Protein AF-A0A6P6VAF9-F1 (afdb_monomer)

Foldseek 3Di:
DDPCVVVVVVCVLCVVQDDPPDDPVCVVVSVVVSVVVVVLVVVVQLCCQVQDQDDQPDPFLQLVVCSQWFRPVVSVVQRVQLVVLVQKDWDWDDDDPQKTWIWIDGPVDSPPIKIWIARPVVRDIDIPVCCCVVPLHDGSRRSNVCVVVVVRHDDVSSRDPCGTSCVVVPPDPDDPPPPPPDDDDPPDPVVVVVVVVSVVVVLVVQLVPDVVSVVVSVVVVVVVVVVVVPDDDPDDDD

Mean predicted aligned error: 13.61 Å

Secondary structure (DSSP, 8-state):
---THHHHHHHHHHTTT--TT--HHHHHHHHHHHHHHHHHHHHHHHHHHHHSPPPP-S--HHHHHHHHHB-HHHHHHHHHHHHHHTTEEEEEEEEETTEEEEEEEETTEEEEEEEEEEETTTTEEEETT-HHHHHSS--HHHHHHHHHTT--S--GGGS-GGGBTHHHH-S--S-TTS--SSS-----HHHHHHHHHHHHHHHHHHHTT-HHHHHHHHHHHHHHHHHHHTSPP-----

pLDDT: mean 81.78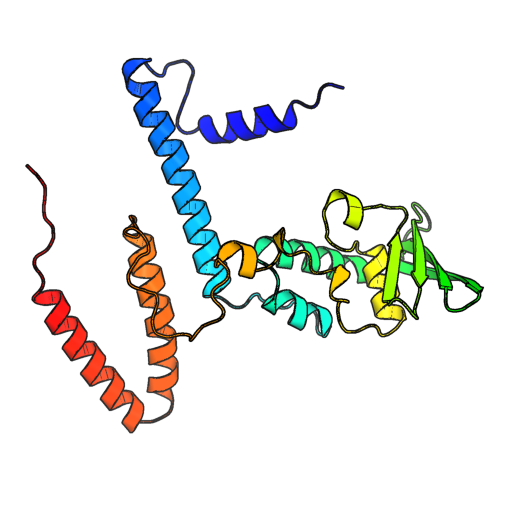, std 16.68, range [29.09, 97.62]

Structure (mmCIF, N/CA/C/O backbone):
data_AF-A0A6P6VAF9-F1
#
_entry.id   AF-A0A6P6VAF9-F1
#
loop_
_atom_site.group_PDB
_atom_site.id
_atom_site.type_symbol
_atom_site.label_atom_id
_atom_site.label_alt_id
_atom_site.label_comp_id
_atom_site.label_asym_id
_atom_site.label_entity_id
_atom_site.label_seq_id
_atom_site.pdbx_PDB_ins_code
_atom_site.Cartn_x
_atom_site.Cartn_y
_atom_site.Cartn_z
_atom_site.occupancy
_atom_site.B_iso_or_equiv
_atom_site.auth_seq_id
_atom_site.auth_comp_id
_atom_site.auth_asym_id
_atom_site.auth_atom_id
_atom_site.pdbx_PDB_model_num
ATOM 1 N N . MET A 1 1 ? 4.881 30.171 2.485 1.00 40.25 1 MET A N 1
ATOM 2 C CA . MET A 1 1 ? 5.940 29.189 2.161 1.00 40.25 1 MET A CA 1
ATOM 3 C C . MET A 1 1 ? 5.720 28.699 0.736 1.00 40.25 1 MET A C 1
ATOM 5 O O . MET A 1 1 ? 4.718 28.037 0.501 1.00 40.25 1 MET A O 1
ATOM 9 N N . SER A 1 2 ? 6.592 29.055 -0.212 1.00 45.12 2 SER A N 1
ATOM 10 C CA . SER A 1 2 ? 6.553 28.490 -1.572 1.00 45.12 2 SER A CA 1
ATOM 11 C C . SER A 1 2 ? 7.121 27.075 -1.546 1.00 45.12 2 SER A C 1
ATOM 13 O O . SER A 1 2 ? 8.261 26.871 -1.145 1.00 45.12 2 SER A O 1
ATOM 15 N N . THR A 1 3 ? 6.326 26.085 -1.941 1.00 47.44 3 THR A N 1
ATOM 16 C CA . THR A 1 3 ? 6.718 24.672 -1.931 1.00 47.44 3 THR A CA 1
ATOM 17 C C . THR A 1 3 ? 7.600 24.344 -3.146 1.00 47.44 3 THR A C 1
ATOM 19 O O . THR A 1 3 ? 7.086 24.018 -4.215 1.00 47.44 3 THR A O 1
ATOM 22 N N . THR A 1 4 ? 8.927 24.399 -2.996 1.00 57.50 4 THR A N 1
ATOM 23 C CA . THR A 1 4 ? 9.922 24.008 -4.026 1.00 57.50 4 THR A CA 1
ATOM 24 C C . THR A 1 4 ? 10.126 22.495 -4.148 1.00 57.50 4 THR A C 1
ATOM 26 O O . THR A 1 4 ? 10.853 22.034 -5.021 1.00 57.50 4 THR A O 1
ATOM 29 N N . GLN A 1 5 ? 9.433 21.684 -3.344 1.00 58.75 5 GLN A N 1
ATOM 30 C CA . GLN A 1 5 ? 9.610 20.226 -3.301 1.00 58.75 5 GLN A CA 1
ATOM 31 C C . GLN A 1 5 ? 9.491 19.547 -4.682 1.00 58.75 5 GLN A C 1
ATOM 33 O O . GLN A 1 5 ? 10.186 18.570 -4.972 1.00 58.75 5 GLN A O 1
ATOM 38 N N . ARG A 1 6 ? 8.635 20.080 -5.568 1.00 56.62 6 ARG A N 1
ATOM 39 C CA . ARG A 1 6 ? 8.493 19.583 -6.946 1.00 56.62 6 ARG A CA 1
ATOM 40 C C . ARG A 1 6 ? 9.755 19.820 -7.782 1.00 56.62 6 ARG A C 1
ATOM 42 O O . ARG A 1 6 ? 10.233 18.866 -8.401 1.00 56.62 6 ARG A O 1
ATOM 49 N N . SER A 1 7 ? 10.306 21.037 -7.770 1.00 61.72 7 SER A N 1
ATOM 50 C CA . SER A 1 7 ? 11.522 21.375 -8.522 1.00 61.72 7 SER A CA 1
ATOM 51 C C . SER A 1 7 ? 12.765 20.733 -7.911 1.00 61.72 7 SER A C 1
ATOM 53 O O . SER A 1 7 ? 13.632 20.288 -8.652 1.00 61.72 7 SER A O 1
ATOM 55 N N . GLU A 1 8 ? 12.825 20.569 -6.590 1.00 68.00 8 GLU A N 1
ATOM 56 C CA . GLU A 1 8 ? 13.912 19.856 -5.910 1.00 68.00 8 GLU A CA 1
ATOM 57 C C . GLU A 1 8 ? 13.965 18.373 -6.289 1.00 68.00 8 GLU A C 1
ATOM 59 O O . GLU A 1 8 ? 15.046 17.846 -6.556 1.00 68.00 8 GLU A O 1
ATOM 64 N N . SER A 1 9 ? 12.810 17.700 -6.374 1.00 71.81 9 SER A N 1
ATOM 65 C CA . SER A 1 9 ? 12.764 16.295 -6.802 1.00 71.81 9 SER A CA 1
ATOM 66 C C . SER A 1 9 ? 13.190 16.126 -8.263 1.00 71.81 9 SER A C 1
ATOM 68 O O . SER A 1 9 ? 13.894 15.171 -8.594 1.00 71.81 9 SER A O 1
ATOM 70 N N . MET A 1 10 ? 12.805 17.077 -9.120 1.00 73.44 10 MET A N 1
ATOM 71 C CA . MET A 1 10 ? 13.133 17.048 -10.541 1.00 73.44 10 MET A CA 1
ATOM 72 C C . MET A 1 10 ? 14.606 17.385 -10.773 1.00 73.44 10 MET A C 1
ATOM 74 O O . MET A 1 10 ? 15.295 16.663 -11.487 1.00 73.44 10 MET A O 1
ATOM 78 N N . ASN A 1 11 ? 15.131 18.396 -10.077 1.00 73.12 11 ASN A N 1
ATOM 79 C CA . ASN A 1 11 ? 16.556 18.706 -10.088 1.00 73.12 11 ASN A CA 1
ATOM 80 C C . ASN A 1 11 ? 17.379 17.529 -9.570 1.00 73.12 11 ASN A C 1
ATOM 82 O O . ASN A 1 11 ? 18.392 17.197 -10.168 1.00 73.12 11 ASN A O 1
ATOM 86 N N . LYS A 1 12 ? 16.952 16.857 -8.493 1.00 80.69 12 LYS A N 1
ATOM 87 C CA . LYS A 1 12 ? 17.653 15.665 -7.994 1.00 80.69 12 LYS A CA 1
ATOM 88 C C . LYS A 1 12 ? 17.716 14.554 -9.041 1.00 80.69 12 LYS A C 1
ATOM 90 O O . LYS A 1 12 ? 18.744 13.906 -9.150 1.00 80.69 12 LYS A O 1
ATOM 95 N N . PHE A 1 13 ? 16.639 14.341 -9.791 1.00 81.12 13 PHE A N 1
ATOM 96 C CA . PHE A 1 13 ? 16.599 13.332 -10.844 1.00 81.12 13 PHE A CA 1
ATOM 97 C C . PHE A 1 13 ? 17.566 13.646 -11.994 1.00 81.12 13 PHE A C 1
ATOM 99 O O . PHE A 1 13 ? 18.281 12.758 -12.444 1.00 81.12 13 PHE A O 1
ATOM 106 N N . PHE A 1 14 ? 17.619 14.904 -12.436 1.00 84.06 14 PHE A N 1
ATOM 107 C CA . PHE A 1 14 ? 18.485 15.296 -13.546 1.00 84.06 14 PHE A CA 1
ATOM 108 C C . PHE A 1 14 ? 19.945 15.519 -13.153 1.00 84.06 14 PHE A C 1
ATOM 110 O O . PHE A 1 14 ? 20.786 15.479 -14.036 1.00 84.06 14 PHE A O 1
ATOM 117 N N . LYS A 1 15 ? 20.278 15.707 -11.870 1.00 83.69 15 LYS A N 1
ATOM 118 C CA . LYS A 1 15 ? 21.662 15.954 -11.413 1.00 83.69 15 LYS A CA 1
ATOM 119 C C . LYS A 1 15 ? 22.669 14.880 -11.831 1.00 83.69 15 LYS A C 1
ATOM 121 O O . LYS A 1 15 ? 23.833 15.210 -12.035 1.00 83.69 15 LYS A O 1
ATOM 126 N N . ASP A 1 16 ? 22.226 13.633 -11.977 1.00 82.31 16 ASP A N 1
ATOM 127 C CA . ASP A 1 16 ? 23.088 12.519 -12.397 1.00 82.31 16 ASP A CA 1
ATOM 128 C C . ASP A 1 16 ? 23.373 12.531 -13.916 1.00 82.31 16 ASP A C 1
ATOM 130 O O . ASP A 1 16 ? 24.277 11.842 -14.381 1.00 82.31 16 ASP A O 1
ATOM 134 N N . TYR A 1 17 ? 22.625 13.330 -14.688 1.00 81.94 17 TYR A N 1
ATOM 135 C CA . TYR A 1 17 ? 22.668 13.379 -16.158 1.00 81.94 17 TYR A CA 1
ATOM 136 C C . TYR A 1 17 ? 23.040 14.766 -16.706 1.00 81.94 17 TYR A C 1
ATOM 138 O O . TYR A 1 17 ? 23.655 14.878 -17.764 1.00 81.94 17 TYR A O 1
ATOM 146 N N . LEU A 1 18 ? 22.667 15.829 -15.991 1.00 84.75 18 LEU A N 1
ATOM 147 C CA . LEU A 1 18 ? 22.799 17.230 -16.374 1.00 84.75 18 LEU A CA 1
ATOM 148 C C . LEU A 1 18 ? 23.444 18.018 -15.231 1.00 84.75 18 LEU A C 1
ATOM 150 O O . LEU A 1 18 ? 22.994 17.986 -14.084 1.00 84.75 18 LEU A O 1
ATOM 154 N N . ASN A 1 19 ? 24.478 18.785 -15.563 1.00 81.69 19 ASN A N 1
ATOM 155 C CA . ASN A 1 19 ? 25.122 19.735 -14.660 1.00 81.69 19 ASN A CA 1
ATOM 156 C C . ASN A 1 19 ? 25.368 21.077 -15.369 1.00 81.69 19 ASN A C 1
ATOM 158 O O . ASN A 1 19 ? 25.198 21.193 -16.582 1.00 81.69 19 ASN A O 1
ATOM 162 N N . SER A 1 20 ? 25.794 22.095 -14.619 1.00 80.00 20 SER A N 1
ATOM 163 C CA . SER A 1 20 ? 26.056 23.445 -15.148 1.00 80.00 20 SER A CA 1
ATOM 164 C C . SER A 1 20 ? 27.135 23.496 -16.234 1.00 80.00 20 SER A C 1
ATOM 166 O O . SER A 1 20 ? 27.201 24.468 -16.977 1.00 80.00 20 SER A O 1
ATOM 168 N N . SER A 1 21 ? 27.968 22.461 -16.333 1.00 80.75 21 SER A N 1
ATOM 169 C CA . SER A 1 21 ? 29.053 22.345 -17.311 1.00 80.75 21 SER A CA 1
ATOM 170 C C . SER A 1 21 ? 28.656 21.515 -18.539 1.00 80.75 21 SER A C 1
ATOM 172 O O . SER A 1 21 ? 29.487 21.259 -19.410 1.00 80.75 21 SER A O 1
ATOM 174 N N . THR A 1 22 ? 27.402 21.057 -18.622 1.00 81.62 22 THR A N 1
ATOM 175 C CA . THR A 1 22 ? 26.919 20.251 -19.747 1.00 81.62 22 THR A CA 1
ATOM 176 C C . THR A 1 22 ? 26.738 21.143 -20.969 1.00 81.62 22 THR A C 1
ATOM 178 O O . THR A 1 22 ? 25.906 22.048 -20.974 1.00 81.62 22 THR A O 1
ATOM 181 N N . ALA A 1 23 ? 27.521 20.887 -22.019 1.00 86.62 23 ALA A N 1
ATOM 182 C CA . ALA A 1 23 ? 27.416 21.624 -23.272 1.00 86.62 23 ALA A CA 1
ATOM 183 C C . ALA A 1 23 ? 26.008 21.493 -23.872 1.00 86.62 23 ALA A C 1
ATOM 185 O O . ALA A 1 23 ? 25.442 20.398 -23.896 1.00 86.62 23 ALA A O 1
ATOM 186 N N . MET A 1 24 ? 25.483 22.590 -24.425 1.00 82.25 24 MET A N 1
ATOM 187 C CA . MET A 1 24 ? 24.134 22.630 -25.005 1.00 82.25 24 MET A CA 1
ATOM 188 C C . MET A 1 24 ? 23.931 21.560 -26.089 1.00 82.25 24 MET A C 1
ATOM 190 O O . MET A 1 24 ? 22.883 20.927 -26.150 1.00 82.25 24 MET A O 1
ATOM 194 N N . SER A 1 25 ? 24.968 21.274 -26.881 1.00 85.19 25 SER A N 1
ATOM 195 C CA . SER A 1 25 ? 24.945 20.227 -27.910 1.00 85.19 25 SER A CA 1
ATOM 196 C C . SER A 1 25 ? 24.737 18.810 -27.360 1.00 85.19 25 SER A C 1
ATOM 198 O O . SER A 1 25 ? 24.241 17.951 -28.078 1.00 85.19 25 SER A O 1
ATOM 200 N N . LYS A 1 26 ? 25.089 18.555 -26.093 1.00 85.31 26 LYS A N 1
ATOM 201 C CA . LYS A 1 26 ? 24.900 17.261 -25.414 1.00 85.31 26 LYS A CA 1
ATOM 202 C C . LYS A 1 26 ? 23.669 17.239 -24.508 1.00 85.31 26 LYS A C 1
ATOM 204 O O . LYS A 1 26 ? 23.320 16.175 -24.002 1.00 85.31 26 LYS A O 1
ATOM 209 N N . PHE A 1 27 ? 23.025 18.386 -24.294 1.00 87.50 27 PHE A N 1
ATOM 210 C CA . PHE A 1 27 ? 21.905 18.522 -23.367 1.00 87.50 27 PHE A CA 1
ATOM 211 C C . PHE A 1 27 ? 20.731 17.626 -23.762 1.00 87.50 27 PHE A C 1
ATOM 213 O O . PHE A 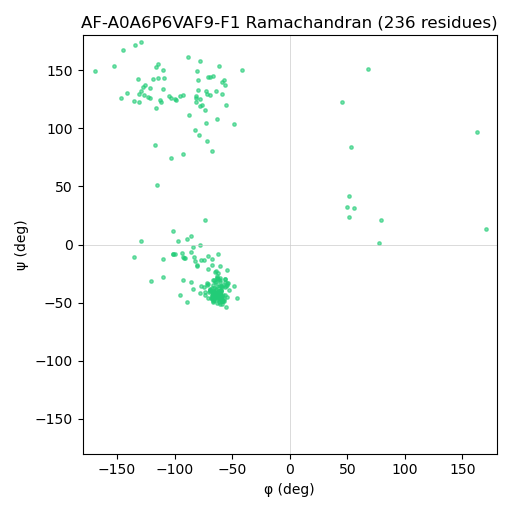1 27 ? 20.271 16.843 -22.937 1.00 87.50 27 PHE A O 1
ATOM 220 N N . VAL A 1 28 ? 20.291 17.701 -25.024 1.00 88.19 28 VAL A N 1
ATOM 221 C CA . VAL A 1 28 ? 19.140 16.929 -25.528 1.00 88.19 28 VAL A CA 1
ATOM 222 C C . VAL A 1 28 ? 19.387 15.431 -25.359 1.00 88.19 28 VAL A C 1
ATOM 224 O O . VAL A 1 28 ? 18.592 14.743 -24.732 1.00 88.19 28 VAL A O 1
ATOM 227 N N . THR A 1 29 ? 20.555 14.942 -25.782 1.00 86.69 29 THR A N 1
ATOM 228 C CA . THR A 1 29 ? 20.912 13.524 -25.644 1.00 86.69 29 THR A CA 1
ATOM 229 C C . THR A 1 29 ? 20.956 13.063 -24.184 1.00 86.69 29 THR A C 1
ATOM 231 O O . THR A 1 29 ? 20.507 11.965 -23.873 1.00 86.69 29 THR A O 1
ATOM 234 N N . GLN A 1 30 ? 21.499 13.868 -23.264 1.00 86.06 30 GLN A N 1
ATOM 235 C CA . GLN A 1 30 ? 21.543 13.499 -21.842 1.00 86.06 30 GLN A CA 1
ATOM 236 C C . GLN A 1 30 ? 20.166 13.567 -21.178 1.00 86.06 30 GLN A C 1
ATOM 238 O O . GLN A 1 30 ? 19.857 12.744 -20.316 1.00 86.06 30 GLN A O 1
ATOM 243 N N . TYR A 1 31 ? 19.331 14.516 -21.596 1.00 87.12 31 TYR A N 1
ATOM 244 C CA . TYR A 1 31 ? 17.943 14.601 -21.168 1.00 87.12 31 TYR A CA 1
ATOM 245 C C . TYR A 1 31 ? 17.165 13.351 -21.591 1.00 87.12 31 TYR A C 1
ATOM 247 O O . TYR A 1 31 ? 16.546 12.713 -20.740 1.00 87.12 31 TYR A O 1
ATOM 255 N N . ASP A 1 32 ? 17.268 12.947 -22.860 1.00 85.88 32 ASP A N 1
ATOM 256 C CA . ASP A 1 32 ? 16.604 11.747 -23.378 1.00 85.88 32 ASP A CA 1
ATOM 257 C C . ASP A 1 32 ? 17.048 10.495 -22.617 1.00 85.88 32 ASP A C 1
ATOM 259 O O . ASP A 1 32 ? 16.209 9.727 -22.147 1.00 85.88 32 ASP A O 1
ATOM 263 N N . ARG A 1 33 ? 18.356 10.340 -22.364 1.00 85.12 33 ARG A N 1
ATOM 264 C CA . ARG A 1 33 ? 18.889 9.231 -21.551 1.00 85.12 33 ARG A CA 1
ATOM 265 C C . ARG A 1 33 ? 18.347 9.224 -20.124 1.00 85.12 33 ARG A C 1
ATOM 267 O O . ARG A 1 33 ? 18.062 8.154 -19.588 1.00 85.12 33 ARG A O 1
ATOM 274 N N . ALA A 1 34 ? 18.196 10.391 -19.497 1.00 86.50 34 ALA A N 1
ATOM 275 C CA . ALA A 1 34 ? 17.594 10.483 -18.171 1.00 86.50 34 ALA A CA 1
ATOM 2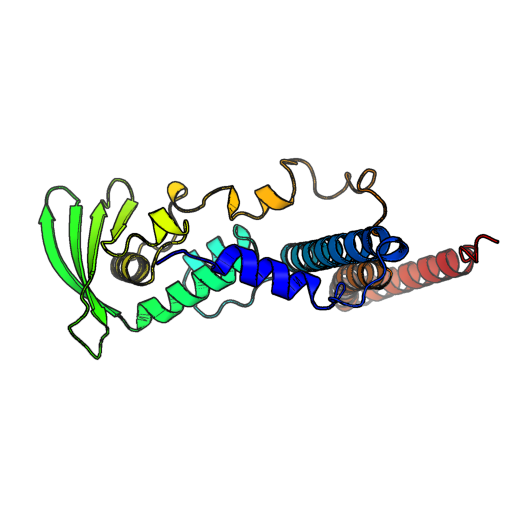76 C C . ALA A 1 34 ? 16.146 9.976 -18.209 1.00 86.50 34 ALA A C 1
ATOM 278 O O . ALA A 1 34 ? 15.750 9.142 -17.390 1.00 86.50 34 ALA A O 1
ATOM 279 N N . ILE A 1 35 ? 15.363 10.441 -19.185 1.00 86.31 35 ILE A N 1
ATOM 280 C CA . ILE A 1 35 ? 13.970 10.034 -19.377 1.00 86.31 35 ILE A CA 1
ATOM 281 C C . ILE A 1 35 ? 13.859 8.527 -19.656 1.00 86.31 35 ILE A C 1
ATOM 283 O O . ILE A 1 35 ? 13.066 7.855 -18.994 1.00 86.31 35 ILE A O 1
ATOM 287 N N . GLU A 1 36 ? 14.683 7.968 -20.542 1.00 83.12 36 GLU A N 1
ATOM 288 C CA . GLU A 1 36 ? 14.749 6.522 -20.798 1.00 83.12 36 GLU A CA 1
ATOM 2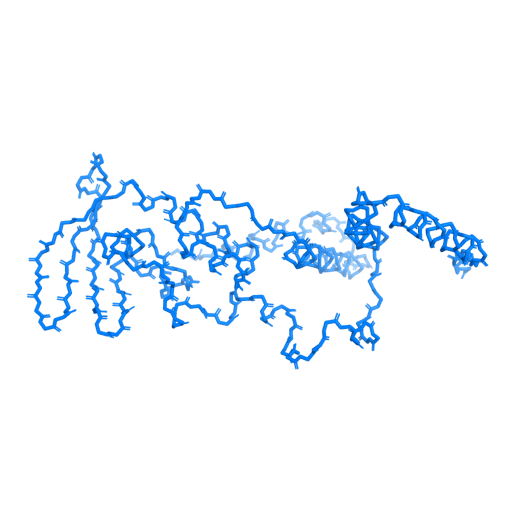89 C C . GLU A 1 36 ? 15.063 5.734 -19.522 1.00 83.12 36 GLU A C 1
ATOM 291 O O . GLU A 1 36 ? 14.336 4.803 -19.175 1.00 83.12 36 GLU A O 1
ATOM 296 N N . ALA A 1 37 ? 16.065 6.158 -18.745 1.00 83.50 37 ALA A N 1
ATOM 297 C CA . ALA A 1 37 ? 16.404 5.515 -17.477 1.00 83.50 37 ALA A CA 1
ATOM 298 C C . ALA A 1 37 ? 15.241 5.550 -16.466 1.00 83.50 37 ALA A C 1
ATOM 300 O O . ALA A 1 37 ? 15.065 4.628 -15.660 1.00 83.50 37 ALA A O 1
ATOM 301 N N . ARG A 1 38 ? 14.411 6.600 -16.496 1.00 83.19 38 ARG A N 1
ATOM 302 C CA . ARG A 1 38 ? 13.192 6.675 -15.681 1.00 83.19 38 ARG A CA 1
ATOM 303 C C . ARG A 1 38 ? 12.153 5.659 -16.133 1.00 83.19 38 ARG A C 1
ATOM 305 O O . ARG A 1 38 ? 11.593 4.979 -15.270 1.00 83.19 38 ARG A O 1
ATOM 312 N N . TYR A 1 39 ? 11.919 5.557 -17.438 1.00 80.88 39 TYR A N 1
ATOM 313 C CA . TYR A 1 39 ? 10.996 4.577 -18.001 1.00 80.88 39 TYR A CA 1
ATOM 314 C C . TYR A 1 39 ? 11.450 3.149 -17.713 1.00 80.88 39 TYR A C 1
ATOM 316 O O . TYR A 1 39 ? 10.644 2.348 -17.249 1.00 80.88 39 TYR A O 1
ATOM 324 N N . ASP A 1 40 ? 12.732 2.834 -17.876 1.00 77.75 40 ASP A N 1
ATOM 325 C CA . ASP A 1 40 ? 13.284 1.515 -17.554 1.00 77.75 40 ASP A CA 1
ATOM 326 C C . ASP A 1 40 ? 13.084 1.158 -16.078 1.00 77.75 40 ASP A C 1
ATOM 328 O O . ASP A 1 40 ? 12.616 0.069 -15.742 1.00 77.75 40 ASP A O 1
ATOM 332 N N . LYS A 1 41 ? 13.340 2.109 -15.173 1.00 82.56 41 LYS A N 1
ATOM 333 C CA . LYS A 1 41 ? 13.119 1.917 -13.733 1.00 82.56 41 LYS A CA 1
ATOM 334 C C . LYS A 1 41 ? 11.643 1.730 -13.381 1.00 82.56 41 LYS A C 1
ATOM 336 O O . LYS A 1 41 ? 11.316 1.055 -12.401 1.00 82.56 41 LYS A O 1
ATOM 341 N N . GLU A 1 42 ? 10.741 2.362 -14.121 1.00 80.06 42 GLU A N 1
ATOM 342 C CA . GLU A 1 42 ? 9.301 2.156 -13.982 1.00 80.06 42 GLU A CA 1
ATOM 343 C C . GLU A 1 42 ? 8.883 0.780 -14.505 1.00 80.06 42 GLU A C 1
ATOM 345 O O . GLU A 1 42 ? 8.211 0.035 -13.788 1.00 80.06 42 GLU A O 1
ATOM 350 N N . LYS A 1 43 ? 9.370 0.386 -15.685 1.00 75.38 43 LYS A N 1
ATOM 351 C CA . LYS A 1 43 ? 9.151 -0.942 -16.262 1.00 75.38 43 LYS A CA 1
ATOM 352 C C . LYS A 1 43 ? 9.655 -2.050 -15.337 1.00 75.38 43 LYS A C 1
ATOM 354 O O . LYS A 1 43 ? 8.926 -3.009 -15.099 1.00 75.38 43 LYS A O 1
ATOM 359 N N . GLU A 1 44 ? 10.834 -1.904 -14.733 1.00 76.31 44 GLU A N 1
ATOM 360 C CA . GLU A 1 44 ? 11.371 -2.867 -13.763 1.00 76.31 44 GLU A CA 1
ATOM 361 C C . GLU A 1 44 ? 10.469 -2.995 -12.521 1.00 76.31 44 GLU A C 1
ATOM 363 O O . GLU A 1 44 ? 10.204 -4.096 -12.028 1.00 76.31 44 GLU A O 1
ATOM 368 N N . LYS A 1 45 ? 9.942 -1.876 -12.007 1.00 78.75 45 LYS A N 1
ATOM 369 C CA . LYS A 1 45 ? 8.992 -1.896 -10.883 1.00 78.75 45 LYS A CA 1
ATOM 370 C C . LYS A 1 45 ? 7.670 -2.553 -11.263 1.00 78.75 45 LYS A C 1
ATOM 372 O O . LYS A 1 45 ? 7.121 -3.304 -10.453 1.00 78.75 45 LYS A O 1
ATOM 377 N N . ASN A 1 46 ? 7.173 -2.295 -12.468 1.00 76.88 46 ASN A N 1
ATOM 378 C CA . ASN A 1 46 ? 5.951 -2.905 -12.985 1.00 76.88 46 ASN A CA 1
ATOM 379 C C . ASN A 1 46 ? 6.144 -4.412 -13.159 1.00 76.88 46 ASN A C 1
ATOM 381 O O . ASN A 1 46 ? 5.319 -5.190 -12.686 1.00 76.88 46 ASN A O 1
ATOM 385 N N . PHE A 1 47 ? 7.282 -4.824 -13.718 1.00 73.12 47 PHE A N 1
ATOM 386 C CA . PHE A 1 47 ? 7.685 -6.221 -13.825 1.00 73.12 47 PHE A CA 1
ATOM 387 C C . PHE A 1 47 ? 7.701 -6.905 -12.452 1.00 73.12 47 PHE A C 1
ATOM 389 O O . PHE A 1 47 ? 7.005 -7.896 -12.251 1.00 73.12 47 PHE A O 1
ATOM 396 N N . LYS A 1 48 ? 8.407 -6.342 -11.460 1.00 74.25 48 LYS A N 1
ATOM 397 C CA . LYS A 1 48 ? 8.443 -6.895 -10.092 1.00 74.25 48 LYS A CA 1
ATOM 398 C C . LYS A 1 48 ? 7.057 -6.967 -9.454 1.00 74.25 48 LYS A C 1
ATOM 400 O O . LYS A 1 48 ? 6.780 -7.900 -8.707 1.00 74.25 48 LYS A O 1
ATOM 405 N N . THR A 1 49 ? 6.195 -5.992 -9.731 1.00 74.50 49 THR A N 1
ATOM 406 C CA . THR A 1 49 ? 4.818 -5.963 -9.221 1.00 74.50 49 THR A CA 1
ATOM 407 C C . THR A 1 49 ? 3.973 -7.093 -9.808 1.00 74.50 49 THR A C 1
ATOM 409 O O . THR A 1 49 ? 3.240 -7.727 -9.062 1.00 74.50 49 THR A O 1
ATOM 412 N N . LYS A 1 50 ? 4.101 -7.377 -11.109 1.00 71.25 50 LYS A N 1
ATOM 413 C CA . LYS A 1 50 ? 3.352 -8.449 -11.787 1.00 71.25 50 LYS A CA 1
ATOM 414 C C . LYS A 1 50 ? 3.876 -9.845 -11.449 1.00 71.25 50 LYS A C 1
ATOM 416 O O . LYS A 1 50 ? 3.097 -10.777 -11.301 1.00 71.25 50 LYS A O 1
ATOM 421 N N . ASN A 1 51 ? 5.192 -9.975 -11.307 1.00 68.25 51 ASN A N 1
ATOM 422 C CA . ASN A 1 51 ? 5.860 -11.273 -11.277 1.00 68.25 51 ASN A CA 1
ATOM 423 C C . ASN A 1 51 ? 6.254 -11.766 -9.882 1.00 68.25 51 ASN A C 1
ATOM 425 O O . ASN A 1 51 ? 6.690 -12.904 -9.736 1.00 68.25 51 ASN A O 1
ATOM 429 N N . THR A 1 52 ? 6.117 -10.940 -8.841 1.00 74.25 52 THR A N 1
ATOM 430 C CA . THR A 1 52 ? 6.451 -11.354 -7.471 1.00 74.25 52 THR A CA 1
ATOM 431 C C . THR A 1 52 ? 5.297 -11.102 -6.520 1.00 74.25 52 THR A C 1
ATOM 433 O O . THR A 1 52 ? 4.705 -10.022 -6.503 1.00 74.25 52 THR A O 1
ATOM 436 N N . LYS A 1 53 ? 5.018 -12.085 -5.662 1.00 75.75 53 LYS A N 1
ATOM 437 C CA . LYS A 1 53 ? 4.045 -11.913 -4.584 1.00 75.75 53 LYS A CA 1
ATOM 438 C C . LYS A 1 53 ? 4.643 -11.011 -3.499 1.00 75.75 53 LYS A C 1
ATOM 440 O O . LYS A 1 53 ? 5.803 -11.201 -3.114 1.00 75.75 53 LYS A O 1
ATOM 445 N N . PRO A 1 54 ? 3.909 -9.997 -3.016 1.00 82.81 54 PRO A N 1
ATOM 446 C CA . PRO A 1 54 ? 4.358 -9.231 -1.869 1.00 82.81 54 PRO A CA 1
ATOM 447 C C . PRO A 1 54 ? 4.374 -10.110 -0.612 1.00 82.81 54 PRO A C 1
ATOM 449 O O . PRO A 1 54 ? 3.538 -10.991 -0.440 1.00 82.81 54 PRO A O 1
ATOM 452 N N . ILE A 1 55 ? 5.348 -9.859 0.260 1.00 86.88 55 ILE A N 1
ATOM 453 C CA . ILE A 1 55 ? 5.451 -10.530 1.557 1.00 86.88 55 ILE A CA 1
ATOM 454 C C . ILE A 1 55 ? 4.432 -9.877 2.489 1.00 86.88 55 ILE A C 1
ATOM 456 O O . ILE A 1 55 ? 4.452 -8.653 2.652 1.00 86.88 55 ILE A O 1
ATOM 460 N N . LEU A 1 56 ? 3.557 -10.690 3.073 1.00 90.31 56 LEU A N 1
ATOM 461 C CA . LEU A 1 56 ? 2.589 -10.260 4.077 1.00 90.31 56 LEU A CA 1
ATOM 462 C C . LEU A 1 56 ? 3.283 -10.141 5.435 1.00 90.31 56 LEU A C 1
ATOM 464 O O . LEU A 1 56 ? 4.153 -10.951 5.757 1.00 90.31 56 LEU A O 1
ATOM 468 N N . LYS A 1 57 ? 2.915 -9.126 6.214 1.00 90.69 57 LYS A N 1
ATOM 469 C CA . LYS A 1 57 ? 3.471 -8.889 7.555 1.00 90.69 57 LYS A CA 1
ATOM 470 C C . LYS A 1 57 ? 2.451 -9.154 8.663 1.00 90.69 57 LYS A C 1
ATOM 472 O O . LYS A 1 57 ? 2.833 -9.224 9.827 1.00 90.69 57 LYS A O 1
ATOM 477 N N . THR A 1 58 ? 1.173 -9.300 8.324 1.00 88.38 58 THR A N 1
ATOM 478 C CA . THR A 1 58 ? 0.092 -9.632 9.253 1.00 88.38 58 THR A CA 1
ATOM 479 C C . THR A 1 58 ? -0.731 -10.808 8.725 1.00 88.38 58 THR A C 1
ATOM 481 O O . THR A 1 58 ? -0.518 -11.303 7.618 1.00 88.38 58 THR A O 1
ATOM 484 N N . LEU A 1 59 ? -1.674 -11.277 9.542 1.00 88.00 59 LEU A N 1
ATOM 485 C CA . LEU A 1 59 ? -2.634 -12.320 9.169 1.00 88.00 59 LEU A CA 1
ATOM 486 C C . LEU A 1 59 ? -4.013 -11.738 8.818 1.00 88.00 59 LEU A C 1
ATOM 488 O O . LEU A 1 59 ? -4.990 -12.479 8.726 1.00 88.00 59 LEU A O 1
ATOM 492 N N . TYR A 1 60 ? -4.126 -10.415 8.652 1.00 90.44 60 TYR A N 1
ATOM 493 C CA . TYR A 1 60 ? -5.412 -9.789 8.366 1.00 90.44 60 TYR A CA 1
ATOM 494 C C . TYR A 1 60 ? -5.867 -10.094 6.929 1.00 90.44 60 TYR A C 1
ATOM 496 O O . TYR A 1 60 ? -5.109 -9.835 5.990 1.00 90.44 60 TYR A O 1
ATOM 504 N N . PRO A 1 61 ? -7.114 -10.566 6.715 1.00 90.75 61 PRO A N 1
ATOM 505 C CA . PRO A 1 61 ? -7.607 -10.878 5.370 1.00 90.75 61 PRO A CA 1
ATOM 506 C C . PRO A 1 61 ? -7.549 -9.681 4.409 1.00 90.75 61 PRO A C 1
ATOM 508 O O . PRO A 1 61 ? -7.169 -9.842 3.252 1.00 90.75 61 PRO A O 1
ATOM 511 N N . MET A 1 62 ? -7.784 -8.465 4.908 1.00 92.44 62 MET A N 1
ATOM 512 C CA . MET A 1 62 ? -7.679 -7.237 4.118 1.00 92.44 62 MET A CA 1
ATOM 513 C C . MET A 1 62 ? -6.275 -7.001 3.549 1.00 92.44 62 MET A C 1
ATOM 515 O O . MET A 1 62 ? -6.136 -6.385 2.497 1.00 92.44 62 MET A O 1
ATOM 519 N N . GLU A 1 63 ? -5.224 -7.489 4.218 1.00 93.62 63 GLU A N 1
ATOM 520 C CA . GLU A 1 63 ? -3.859 -7.422 3.695 1.00 93.62 63 GLU A CA 1
ATOM 521 C C . GLU A 1 63 ? -3.688 -8.371 2.506 1.00 93.62 63 GLU A C 1
ATOM 523 O O . GLU A 1 63 ? -3.095 -7.998 1.496 1.00 93.62 63 GLU A O 1
ATOM 528 N N . VAL A 1 64 ? -4.260 -9.576 2.596 1.00 90.69 64 VAL A N 1
ATOM 529 C CA . VAL A 1 64 ? -4.257 -10.567 1.511 1.00 90.69 64 VAL A CA 1
ATOM 530 C C . VAL A 1 64 ? -5.012 -10.038 0.291 1.00 90.69 64 VAL A C 1
ATOM 532 O O . VAL A 1 64 ? -4.560 -10.219 -0.839 1.00 90.69 64 VAL A O 1
ATOM 535 N N . GLU A 1 65 ? -6.152 -9.380 0.498 1.00 89.44 65 GLU A N 1
ATOM 536 C CA . GLU A 1 65 ? -6.927 -8.747 -0.575 1.00 89.44 65 GLU A CA 1
ATOM 537 C C . GLU A 1 65 ? -6.168 -7.572 -1.198 1.00 89.44 65 GLU A C 1
ATOM 539 O O . GLU A 1 65 ? -5.971 -7.532 -2.415 1.00 89.44 65 GLU A O 1
ATOM 544 N N . ALA A 1 66 ? -5.651 -6.661 -0.370 1.00 90.69 66 ALA A N 1
ATOM 545 C CA . ALA A 1 66 ? -4.864 -5.520 -0.828 1.00 90.69 66 ALA A CA 1
ATOM 546 C C . ALA A 1 66 ? -3.620 -5.956 -1.620 1.00 90.69 66 ALA A C 1
ATOM 548 O O . ALA A 1 66 ? -3.268 -5.316 -2.608 1.00 90.69 66 ALA A O 1
ATOM 549 N N . ALA A 1 67 ? -2.977 -7.062 -1.233 1.00 89.69 67 ALA A N 1
ATOM 550 C CA . ALA A 1 67 ? -1.823 -7.634 -1.926 1.00 89.69 67 ALA A CA 1
ATOM 551 C C . ALA A 1 67 ? -2.122 -8.103 -3.357 1.00 89.69 67 ALA A C 1
ATOM 553 O O . ALA A 1 67 ? -1.208 -8.140 -4.180 1.00 89.69 67 ALA A O 1
ATOM 554 N N . LYS A 1 68 ? -3.372 -8.480 -3.647 1.00 87.06 68 LYS A N 1
ATOM 555 C CA . LYS A 1 68 ? -3.808 -8.922 -4.981 1.00 87.06 68 LYS A CA 1
ATOM 556 C C . LYS A 1 68 ? -4.199 -7.754 -5.878 1.00 87.06 68 LYS A C 1
ATOM 558 O O . LYS A 1 68 ? -4.048 -7.843 -7.090 1.00 87.06 68 LYS A O 1
ATOM 563 N N . VAL A 1 69 ? -4.732 -6.687 -5.284 1.00 88.31 69 VAL A N 1
ATOM 564 C CA . VAL A 1 69 ? -5.320 -5.568 -6.027 1.00 88.31 69 VAL A CA 1
ATOM 565 C C . VAL A 1 69 ? -4.320 -4.430 -6.223 1.00 88.31 69 VAL A C 1
ATOM 567 O O . VAL A 1 69 ? -4.234 -3.871 -7.317 1.00 88.31 69 VAL A O 1
ATOM 570 N N . TYR A 1 70 ? -3.557 -4.064 -5.192 1.00 89.38 70 TYR A N 1
ATOM 571 C CA . TYR A 1 70 ? -2.681 -2.897 -5.242 1.00 89.38 70 TYR A CA 1
ATOM 572 C C . TYR A 1 70 ? -1.361 -3.147 -5.960 1.00 89.38 70 TYR A C 1
ATOM 574 O O . TYR A 1 70 ? -0.744 -4.206 -5.881 1.00 89.38 70 TYR A O 1
ATOM 582 N N . THR A 1 71 ? -0.853 -2.084 -6.582 1.00 88.50 71 THR A N 1
ATOM 583 C CA . THR A 1 71 ? 0.535 -2.051 -7.055 1.00 88.50 71 THR A CA 1
ATOM 584 C C . THR A 1 71 ? 1.508 -2.210 -5.880 1.00 88.50 71 THR A C 1
ATOM 586 O O . THR A 1 71 ? 1.214 -1.801 -4.755 1.00 88.50 71 THR A O 1
ATOM 589 N N . ARG A 1 72 ? 2.721 -2.737 -6.110 1.00 87.81 72 ARG A N 1
ATOM 590 C CA . ARG A 1 72 ? 3.664 -3.067 -5.020 1.00 87.81 72 ARG A CA 1
ATOM 591 C C . ARG A 1 72 ? 3.994 -1.876 -4.122 1.00 87.81 72 ARG A C 1
ATOM 593 O O . ARG A 1 72 ? 4.176 -2.045 -2.918 1.00 87.81 72 ARG A O 1
ATOM 600 N N . LYS A 1 73 ? 4.098 -0.676 -4.700 1.00 89.06 73 LYS A N 1
ATOM 601 C CA . LYS A 1 73 ? 4.367 0.555 -3.946 1.00 89.06 73 LYS A CA 1
ATOM 602 C C . LYS A 1 73 ? 3.190 0.912 -3.041 1.00 89.06 73 LYS A C 1
ATOM 604 O O . LYS A 1 73 ? 3.411 1.204 -1.870 1.00 89.06 73 LYS A O 1
ATOM 609 N N . ILE A 1 74 ? 1.970 0.876 -3.574 1.00 92.38 74 ILE A N 1
ATOM 610 C CA . ILE A 1 74 ? 0.774 1.227 -2.806 1.00 92.38 74 ILE A CA 1
ATOM 611 C C . ILE A 1 74 ? 0.483 0.174 -1.742 1.00 92.38 74 ILE A C 1
ATOM 613 O O . ILE A 1 74 ? 0.221 0.535 -0.599 1.00 92.38 74 ILE A O 1
ATOM 617 N N . PHE A 1 75 ? 0.653 -1.109 -2.068 1.00 93.25 75 PHE A N 1
ATOM 618 C CA . PHE A 1 75 ? 0.552 -2.188 -1.094 1.00 93.25 75 PHE A CA 1
ATOM 619 C C . PHE A 1 75 ? 1.484 -1.966 0.104 1.00 93.25 75 PHE A C 1
ATOM 621 O O . PHE A 1 75 ? 1.041 -2.090 1.238 1.00 93.25 75 PHE A O 1
ATOM 628 N N . ARG A 1 76 ? 2.748 -1.572 -0.117 1.00 92.94 76 ARG A N 1
ATOM 629 C CA . ARG A 1 76 ? 3.674 -1.256 0.988 1.00 92.94 76 ARG A CA 1
ATOM 630 C C . ARG A 1 76 ? 3.166 -0.105 1.856 1.00 92.94 76 ARG A C 1
ATOM 632 O O . ARG A 1 76 ? 3.156 -0.235 3.069 1.00 92.94 76 ARG A O 1
ATOM 639 N N . MET A 1 77 ? 2.692 0.981 1.243 1.00 94.69 77 MET A N 1
ATOM 640 C CA . MET A 1 77 ? 2.134 2.116 1.989 1.00 94.69 77 MET A CA 1
ATOM 641 C C . MET A 1 77 ? 0.907 1.721 2.819 1.00 94.69 77 MET A C 1
ATOM 643 O O . MET A 1 77 ? 0.750 2.194 3.940 1.00 94.69 77 MET A O 1
ATOM 647 N N . PHE A 1 78 ? 0.040 0.869 2.270 1.00 95.88 78 PHE A N 1
ATOM 648 C CA . PHE A 1 78 ? -1.104 0.317 2.990 1.00 95.88 78 PHE A CA 1
ATOM 649 C C . PHE A 1 78 ? -0.663 -0.608 4.134 1.00 95.88 78 PHE A C 1
ATOM 651 O O . PHE A 1 78 ? -1.138 -0.460 5.253 1.00 95.88 78 PHE A O 1
ATOM 658 N N . GLN A 1 79 ? 0.273 -1.522 3.870 1.00 95.81 79 GLN A N 1
ATOM 659 C CA . GLN A 1 79 ? 0.816 -2.464 4.849 1.00 95.81 79 GLN A CA 1
ATOM 660 C C . GLN A 1 79 ? 1.482 -1.740 6.027 1.00 95.81 79 GLN A C 1
ATOM 662 O O . GLN A 1 79 ? 1.309 -2.154 7.171 1.00 95.81 79 GLN A O 1
ATOM 667 N N . ASP A 1 80 ? 2.210 -0.654 5.768 1.00 95.62 80 ASP A N 1
ATOM 668 C CA . ASP A 1 80 ? 2.839 0.144 6.821 1.00 95.62 80 ASP A CA 1
ATOM 669 C C . ASP A 1 80 ? 1.778 0.845 7.693 1.00 95.62 80 ASP A C 1
ATOM 671 O O . ASP A 1 80 ? 1.858 0.780 8.917 1.00 95.62 80 ASP A O 1
ATOM 675 N N . GLU A 1 81 ? 0.718 1.417 7.104 1.00 96.69 81 GLU A N 1
ATOM 676 C CA . GLU A 1 81 ? -0.409 1.964 7.884 1.00 96.69 81 GLU A CA 1
ATOM 677 C C . GLU A 1 81 ? -1.162 0.887 8.672 1.00 96.69 81 GLU A C 1
ATOM 679 O O . GLU A 1 81 ? -1.570 1.126 9.809 1.00 96.69 81 GLU A O 1
ATOM 684 N N . LEU A 1 82 ? -1.335 -0.303 8.094 1.00 95.88 82 LEU A N 1
ATOM 685 C CA . LEU A 1 82 ? -1.988 -1.426 8.759 1.00 95.88 82 LEU A CA 1
ATOM 686 C C . LEU A 1 82 ? -1.181 -1.897 9.972 1.00 95.88 82 LEU A C 1
ATOM 688 O O . LEU A 1 82 ? -1.754 -2.157 11.026 1.00 95.88 82 LEU A O 1
ATOM 692 N N . LEU A 1 83 ? 0.143 -1.962 9.860 1.00 95.19 83 LEU A N 1
A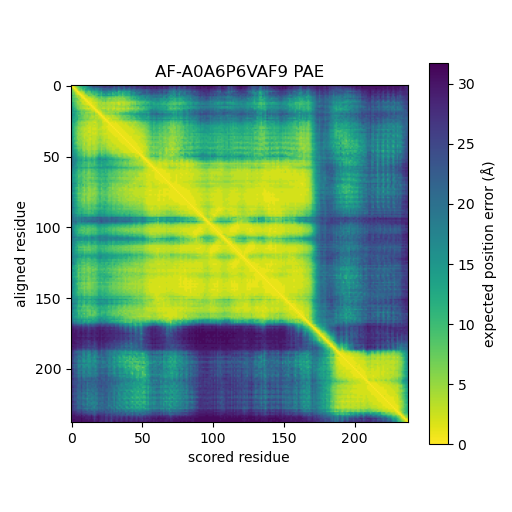TOM 693 C CA . LEU A 1 83 ? 1.014 -2.299 10.983 1.00 95.19 83 LEU A CA 1
ATOM 694 C C . LEU A 1 83 ? 1.027 -1.215 12.053 1.00 95.19 83 LEU A C 1
ATOM 696 O O . LEU A 1 83 ? 0.904 -1.516 13.238 1.00 95.19 83 LEU A O 1
ATOM 700 N N . GLU A 1 84 ? 1.149 0.048 11.651 1.00 95.00 84 GLU A N 1
ATOM 701 C CA . GLU A 1 84 ? 1.129 1.159 12.599 1.00 95.00 84 GLU A CA 1
ATOM 702 C C . GLU A 1 84 ? -0.209 1.268 13.334 1.00 95.00 84 GLU A C 1
ATOM 704 O O . GLU A 1 84 ? -0.217 1.688 14.488 1.00 95.00 84 GLU A O 1
ATOM 709 N N . SER A 1 85 ? -1.318 0.835 12.722 1.00 95.25 85 SER A N 1
ATOM 710 C CA . SER A 1 85 ? -2.642 0.828 13.362 1.00 95.25 85 SER A CA 1
ATOM 711 C C . SER A 1 85 ? -2.669 0.049 14.679 1.00 95.25 85 SER A C 1
ATOM 713 O O . SER A 1 85 ? -3.374 0.445 15.603 1.00 95.25 85 SER A O 1
ATOM 715 N N . GLN A 1 86 ? -1.826 -0.980 14.818 1.00 92.19 86 GLN A N 1
ATOM 716 C CA . GLN A 1 86 ? -1.744 -1.816 16.020 1.00 92.19 86 GLN A CA 1
ATOM 717 C C . GLN A 1 86 ? -1.193 -1.065 17.242 1.00 92.19 86 GLN A C 1
ATOM 719 O O . GLN A 1 86 ? -1.365 -1.514 18.372 1.00 92.19 86 GLN A O 1
ATOM 724 N N . LYS A 1 87 ? -0.532 0.081 17.033 1.00 94.31 87 LYS A N 1
ATOM 725 C CA . LYS A 1 87 ? -0.029 0.950 18.109 1.00 94.31 87 LYS A CA 1
ATOM 726 C C . LYS A 1 87 ? -1.087 1.915 18.642 1.00 94.31 87 LYS A C 1
ATOM 728 O O . LYS A 1 87 ? -0.780 2.709 19.527 1.00 94.31 87 LYS A O 1
ATOM 733 N N . TYR A 1 88 ? -2.293 1.903 18.080 1.00 95.38 88 TYR A N 1
ATOM 734 C CA . TYR A 1 88 ? -3.360 2.827 18.436 1.00 95.38 88 TYR A CA 1
ATOM 735 C C . TYR A 1 88 ? -4.479 2.106 19.174 1.00 95.38 88 TYR A C 1
ATOM 737 O O . TYR A 1 88 ? -4.775 0.941 18.928 1.00 95.38 88 TYR A O 1
ATOM 745 N N . VAL A 1 89 ? -5.147 2.839 20.055 1.00 94.75 89 VAL A N 1
ATOM 746 C CA . VAL A 1 89 ? -6.373 2.424 20.737 1.00 94.75 89 VAL A CA 1
ATOM 747 C C . VAL A 1 89 ? -7.523 3.311 20.301 1.00 94.75 89 VAL A C 1
ATOM 749 O O . VAL A 1 89 ? -7.331 4.440 19.852 1.00 94.75 89 VAL A O 1
ATOM 752 N N . SER A 1 90 ? -8.740 2.783 20.408 1.00 94.62 90 SER A N 1
ATOM 753 C CA . SER A 1 90 ? -9.956 3.521 20.074 1.00 94.62 90 SER A CA 1
ATOM 754 C C . SER A 1 90 ? -10.963 3.498 21.218 1.00 94.62 90 SER A C 1
ATOM 756 O O . SER A 1 90 ? -11.366 2.436 21.698 1.00 94.62 90 SER A O 1
ATOM 758 N N . GLU A 1 91 ? -11.437 4.673 21.599 1.00 93.94 91 GLU A N 1
ATOM 759 C CA . GLU A 1 91 ? -12.450 4.906 22.622 1.00 93.94 91 GLU A CA 1
ATOM 760 C C . GLU A 1 91 ? -13.768 5.251 21.930 1.00 93.94 91 GLU A C 1
ATOM 762 O O . GLU A 1 91 ? -13.825 6.112 21.050 1.00 93.94 91 GLU A O 1
ATOM 767 N N . LYS A 1 92 ? -14.846 4.547 22.276 1.00 94.00 92 LYS A N 1
ATOM 768 C CA . LYS A 1 92 ? -16.160 4.800 21.676 1.00 94.00 92 LYS A CA 1
ATOM 769 C C . LYS A 1 92 ? -16.762 6.046 22.328 1.00 94.00 92 LYS A C 1
ATOM 771 O O . LYS A 1 92 ? -17.020 6.025 23.522 1.00 94.00 92 LYS A O 1
ATOM 776 N N . ILE A 1 93 ? -17.037 7.085 21.539 1.00 93.38 93 ILE A N 1
ATOM 777 C CA . ILE A 1 93 ? -17.670 8.320 22.027 1.00 93.38 93 ILE A CA 1
ATOM 778 C C . ILE A 1 93 ? -19.194 8.209 21.938 1.00 93.38 93 ILE A C 1
ATOM 780 O O . ILE A 1 93 ? -19.915 8.510 22.884 1.00 93.38 93 ILE A O 1
ATOM 784 N N . THR A 1 94 ? -19.723 7.804 20.781 1.00 91.62 94 THR A N 1
ATOM 785 C CA . THR A 1 94 ? -21.176 7.794 20.537 1.00 91.62 94 THR A CA 1
ATOM 786 C C . THR A 1 94 ? -21.550 6.734 19.507 1.00 91.62 94 THR A C 1
ATOM 788 O O . THR A 1 94 ? -20.737 6.363 18.657 1.00 91.62 94 THR A O 1
ATOM 791 N N . MET A 1 95 ? -22.786 6.243 19.589 1.00 86.69 95 MET A N 1
ATOM 792 C CA . MET A 1 95 ? -23.424 5.432 18.555 1.00 86.69 95 MET A CA 1
ATOM 793 C C . MET A 1 95 ? -24.849 5.935 18.344 1.00 86.69 95 MET A C 1
ATOM 795 O O . MET A 1 95 ? -25.601 6.020 19.314 1.00 86.69 95 MET A O 1
ATOM 799 N N . LYS A 1 96 ? -25.178 6.304 17.107 1.00 88.69 96 LYS A N 1
ATOM 800 C CA . LYS A 1 96 ? -26.527 6.686 16.673 1.00 88.69 96 LYS A CA 1
ATOM 801 C C . LYS A 1 96 ? -26.747 6.132 15.273 1.00 88.69 96 LYS A C 1
ATOM 803 O O . LYS A 1 96 ? -25.869 6.291 14.433 1.00 88.69 96 LYS A O 1
ATOM 808 N N . ASP A 1 97 ? -27.871 5.457 15.054 1.00 84.94 97 ASP A N 1
ATOM 809 C CA . ASP A 1 97 ? -28.357 5.062 13.723 1.00 84.94 97 ASP A CA 1
ATOM 810 C C . ASP A 1 97 ? -27.321 4.330 12.844 1.00 84.94 97 ASP A C 1
ATOM 812 O O . ASP A 1 97 ? -27.166 4.608 11.660 1.00 84.94 97 ASP A O 1
ATOM 816 N N . GLY A 1 98 ? -26.545 3.406 13.428 1.00 83.50 98 GLY A N 1
ATOM 817 C CA . GLY A 1 98 ? -25.514 2.652 12.695 1.00 83.50 98 GLY A CA 1
ATOM 818 C C . GLY A 1 98 ? -24.211 3.421 12.425 1.00 83.50 98 GLY A C 1
ATOM 819 O O . GLY A 1 98 ? -23.267 2.854 11.865 1.00 83.50 98 GLY A O 1
ATOM 820 N N . VAL A 1 99 ? -24.118 4.670 12.890 1.00 93.38 99 VAL A N 1
ATOM 821 C CA . VAL A 1 99 ? -22.916 5.508 12.856 1.00 93.38 99 VAL A CA 1
ATOM 822 C C . VAL A 1 99 ? -22.209 5.463 14.209 1.00 93.38 99 VAL A C 1
ATOM 824 O O . VAL A 1 99 ? -22.776 5.768 15.262 1.00 93.38 99 VAL A O 1
ATOM 827 N N . TYR A 1 100 ? -20.933 5.090 14.189 1.00 94.12 100 TYR A N 1
ATOM 828 C CA . TYR A 1 100 ? -20.079 4.964 15.363 1.00 94.12 100 TYR A CA 1
ATOM 829 C C . TYR A 1 100 ? -18.986 6.019 15.324 1.00 94.12 100 TYR A C 1
ATOM 831 O O . TYR A 1 100 ? -18.197 6.073 14.384 1.00 94.12 100 TYR A O 1
ATOM 839 N N . LYS A 1 101 ? -18.898 6.817 16.386 1.00 96.44 101 LYS A N 1
ATOM 840 C CA . LYS A 1 101 ? -17.844 7.814 16.557 1.00 96.44 101 LYS A CA 1
ATOM 841 C C . LYS A 1 101 ? -16.811 7.313 17.557 1.00 96.44 101 LYS A C 1
ATOM 843 O O . LYS A 1 101 ? -17.156 6.974 18.692 1.00 96.44 101 LYS A O 1
ATOM 848 N N . TYR A 1 102 ? -15.554 7.306 17.138 1.00 96.44 102 TYR A N 1
ATOM 849 C CA . TYR A 1 102 ? -14.398 6.884 17.915 1.00 96.44 102 TYR A CA 1
ATOM 850 C C . TYR A 1 102 ? -13.411 8.031 18.093 1.00 96.44 102 TYR A C 1
ATOM 852 O O . TYR A 1 102 ? -13.173 8.806 17.166 1.00 96.44 102 TYR A O 1
ATOM 860 N N . ARG A 1 103 ? -12.807 8.101 19.278 1.00 96.75 103 ARG A N 1
ATOM 861 C CA . ARG A 1 103 ? -11.558 8.821 19.516 1.00 96.75 103 ARG A CA 1
ATOM 862 C C . ARG A 1 103 ? -10.422 7.817 19.416 1.00 96.75 103 ARG A C 1
ATOM 864 O O . ARG A 1 103 ? -10.489 6.770 20.045 1.00 96.75 103 ARG A O 1
ATOM 871 N N . VAL A 1 104 ? -9.415 8.101 18.604 1.00 97.00 104 VAL A N 1
ATOM 872 C CA . VAL A 1 104 ? -8.292 7.199 18.338 1.00 97.00 104 VAL A CA 1
ATOM 873 C C . VAL A 1 104 ? -6.997 7.906 18.692 1.00 97.00 104 VAL A C 1
ATOM 875 O O . VAL A 1 104 ? -6.754 9.008 18.210 1.00 97.00 104 VAL A O 1
ATOM 878 N N . HIS A 1 105 ? -6.164 7.293 19.520 1.00 95.81 105 HIS A N 1
ATOM 879 C CA . HIS A 1 105 ? -4.864 7.835 19.913 1.00 95.81 105 HIS A CA 1
ATOM 880 C C . HIS A 1 105 ? -3.854 6.699 20.093 1.00 95.81 105 HIS A C 1
ATOM 882 O O . HIS A 1 105 ? -4.219 5.523 20.079 1.00 95.81 105 HIS A O 1
ATOM 888 N N . GLU A 1 106 ? -2.575 7.040 20.187 1.00 95.00 106 GLU A N 1
ATOM 889 C CA . GLU A 1 106 ? -1.512 6.052 20.365 1.00 95.00 106 GLU A CA 1
ATOM 890 C C . GLU A 1 106 ? -1.604 5.426 21.770 1.00 95.00 106 GLU A C 1
ATOM 892 O O . GLU A 1 106 ? -1.941 6.110 22.735 1.00 95.00 106 GLU A O 1
ATOM 897 N N . CYS A 1 107 ? -1.293 4.134 21.921 1.00 90.12 107 CYS A N 1
ATOM 898 C CA . CYS A 1 107 ? -1.390 3.427 23.209 1.00 90.12 107 CYS A CA 1
ATOM 899 C C . CYS A 1 107 ? -0.608 4.121 24.335 1.00 90.12 107 CYS A C 1
ATOM 901 O O . CYS A 1 107 ? -1.002 4.058 25.493 1.00 90.12 107 CYS A O 1
ATOM 903 N N . GLN A 1 108 ? 0.516 4.757 23.995 1.00 88.06 108 GLN A N 1
ATOM 904 C CA . GLN A 1 108 ? 1.419 5.394 24.956 1.00 88.06 108 GLN A CA 1
ATOM 905 C C . GLN A 1 108 ? 1.110 6.881 25.191 1.00 88.06 108 GLN A C 1
ATOM 907 O O . GLN A 1 108 ? 1.706 7.485 26.081 1.00 88.06 108 GLN A O 1
ATOM 912 N N . LYS A 1 109 ? 0.242 7.499 24.375 1.00 90.00 109 LYS A N 1
ATOM 913 C CA . LYS A 1 109 ? -0.020 8.945 24.396 1.00 90.00 109 LYS A CA 1
ATOM 914 C C . LYS A 1 109 ? -1.472 9.246 24.045 1.00 90.00 109 LYS A C 1
ATOM 916 O O . LYS A 1 109 ? -1.941 8.905 22.963 1.00 90.00 109 LYS A O 1
ATOM 921 N N . GLU A 1 110 ? -2.159 9.985 24.910 1.00 84.50 110 GLU A N 1
ATOM 922 C CA . GLU A 1 110 ? -3.535 10.431 24.646 1.00 84.50 110 GLU A CA 1
ATOM 923 C C . GLU A 1 110 ? -3.633 11.507 23.556 1.00 84.50 110 GLU A C 1
ATOM 925 O O . GLU A 1 110 ? -4.698 11.690 22.964 1.00 84.50 110 GLU A O 1
ATOM 930 N N . PHE A 1 111 ? -2.535 12.221 23.281 1.00 86.94 111 PHE A N 1
ATOM 931 C CA . PHE A 1 111 ? -2.481 13.276 22.275 1.00 86.94 111 PHE A CA 1
ATOM 932 C C . PHE A 1 111 ? -1.263 13.126 21.346 1.00 86.94 111 PHE A C 1
ATOM 934 O O . PHE A 1 111 ? -0.173 12.793 21.819 1.00 86.94 111 PHE A O 1
ATOM 941 N N . PRO A 1 112 ? -1.417 13.419 20.039 1.00 90.06 112 PRO A N 1
ATOM 942 C CA . PRO A 1 112 ? -2.652 13.853 19.377 1.00 90.06 112 PRO A CA 1
ATOM 943 C C . PRO A 1 112 ? -3.694 12.726 19.269 1.00 90.06 112 PRO A C 1
ATOM 945 O O . PRO A 1 112 ? -3.352 11.568 19.041 1.00 90.06 112 PRO A O 1
ATOM 948 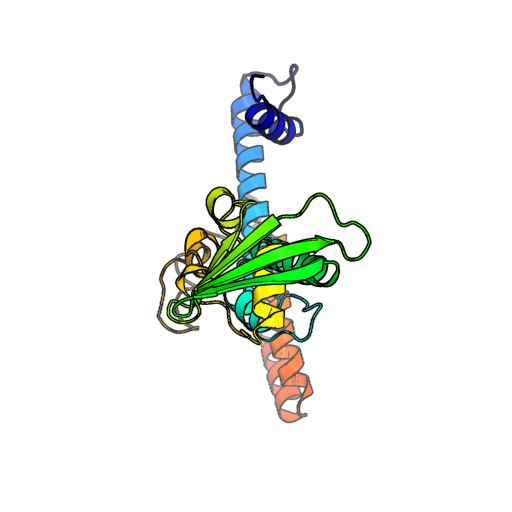N N . SER A 1 113 ? -4.974 13.082 19.410 1.00 94.75 113 SER A N 1
ATOM 949 C CA . SER A 1 113 ? -6.098 12.165 19.192 1.00 94.75 113 SER A CA 1
ATOM 950 C C . SER A 1 113 ? -6.863 12.529 17.927 1.00 94.75 113 SER A C 1
ATOM 952 O O . SER A 1 113 ? -7.082 13.707 17.647 1.00 94.75 113 SER A O 1
ATOM 954 N N . TYR A 1 114 ? -7.341 11.519 17.215 1.00 97.19 114 TYR A N 1
ATOM 955 C CA . TYR A 1 114 ? -8.056 11.637 15.954 1.00 97.19 114 TYR A CA 1
ATOM 956 C C . TYR A 1 114 ? -9.493 11.165 16.114 1.00 97.19 114 TYR A C 1
ATOM 958 O O . TYR A 1 114 ? -9.771 10.203 16.828 1.00 97.19 114 TYR A O 1
ATOM 966 N N . ILE A 1 115 ? -10.416 11.830 15.429 1.00 97.44 115 ILE A N 1
ATOM 967 C CA . ILE A 1 115 ? -11.813 11.410 15.394 1.00 97.44 115 ILE A CA 1
ATOM 968 C C . ILE A 1 115 ? -12.011 10.520 14.175 1.00 97.44 115 ILE A C 1
ATOM 970 O O . ILE A 1 115 ? -11.633 10.889 13.063 1.00 97.44 115 ILE A O 1
ATOM 974 N N . VAL A 1 116 ? -12.600 9.350 14.396 1.00 97.62 116 VAL A N 1
ATOM 975 C CA . VAL A 1 116 ? -12.963 8.404 13.342 1.00 97.62 116 VAL A CA 1
ATOM 976 C C . VAL A 1 116 ? -14.460 8.146 13.410 1.00 97.62 116 VAL A C 1
ATOM 978 O O . VAL A 1 116 ? -14.987 7.782 14.460 1.00 97.62 116 VAL A O 1
ATOM 981 N N . ILE A 1 117 ? -15.147 8.346 12.295 1.00 96.75 117 ILE A N 1
ATOM 982 C CA . ILE A 1 117 ? -16.581 8.119 12.146 1.00 96.75 117 ILE A CA 1
ATOM 983 C C . ILE A 1 117 ? -16.747 6.931 11.209 1.00 96.75 117 ILE A C 1
ATOM 985 O O . ILE A 1 117 ? -16.244 6.958 10.094 1.00 96.75 117 ILE A O 1
ATOM 989 N N . LEU A 1 118 ? -17.424 5.886 11.672 1.00 95.94 118 LEU A N 1
ATOM 990 C CA . LEU A 1 118 ? -17.728 4.693 10.893 1.00 95.94 118 LEU A CA 1
ATOM 991 C C . LEU A 1 118 ? -19.237 4.568 10.717 1.00 95.94 118 LEU A C 1
ATOM 993 O O . LEU A 1 118 ? -19.947 4.342 11.695 1.00 95.94 118 LEU A O 1
ATOM 997 N N . ASN A 1 119 ? -19.705 4.631 9.479 1.00 93.81 119 ASN A N 1
ATOM 998 C CA . ASN A 1 119 ? -21.026 4.163 9.093 1.00 93.81 119 ASN A CA 1
ATOM 999 C C . ASN A 1 119 ? -20.935 2.667 8.758 1.00 93.81 119 ASN A C 1
ATOM 1001 O O . ASN A 1 119 ? -20.295 2.291 7.778 1.00 93.81 119 ASN A O 1
ATOM 1005 N N . ILE A 1 120 ? -21.545 1.805 9.579 1.00 88.12 120 ILE A N 1
ATOM 1006 C CA . ILE A 1 120 ? -21.499 0.351 9.350 1.00 88.12 120 ILE A CA 1
ATOM 1007 C C . ILE A 1 120 ? -22.350 -0.057 8.145 1.00 88.12 120 ILE A C 1
ATOM 1009 O O . ILE A 1 120 ? -21.962 -0.974 7.427 1.00 88.12 120 ILE A O 1
ATOM 1013 N N . VAL A 1 121 ? -23.474 0.626 7.907 1.00 87.38 121 VAL A N 1
ATOM 1014 C CA . VAL A 1 121 ? -24.406 0.294 6.817 1.00 87.38 121 VAL A CA 1
ATOM 1015 C C . VAL A 1 121 ? -23.741 0.529 5.463 1.00 87.38 121 VAL A C 1
ATOM 1017 O O . VAL A 1 121 ? -23.768 -0.337 4.597 1.00 87.38 121 VAL A O 1
ATOM 1020 N N . GLU A 1 122 ? -23.075 1.671 5.309 1.00 87.81 122 GLU A N 1
ATOM 1021 C CA . GLU A 1 122 ? -22.345 2.023 4.083 1.00 87.81 122 GLU A CA 1
ATOM 1022 C C . GLU A 1 122 ? -20.912 1.464 4.051 1.00 87.81 122 GLU A C 1
ATOM 1024 O O . GLU A 1 122 ? -20.203 1.625 3.058 1.00 87.81 122 GLU A O 1
ATOM 1029 N N . GLN A 1 123 ? -20.455 0.853 5.151 1.00 87.12 123 GLN A N 1
ATOM 1030 C CA . GLN A 1 123 ? -19.053 0.494 5.401 1.00 87.12 123 GLN A CA 1
ATOM 1031 C C . GLN A 1 123 ? -18.070 1.652 5.151 1.00 87.12 123 GLN A C 1
ATOM 1033 O O . GLN A 1 123 ? -16.922 1.444 4.758 1.00 87.12 123 GLN A O 1
ATOM 1038 N N . LYS A 1 124 ? -18.517 2.886 5.397 1.00 92.81 124 LYS A N 1
ATOM 1039 C CA . LYS A 1 124 ? -17.751 4.103 5.143 1.00 92.81 124 LYS A CA 1
ATOM 1040 C C .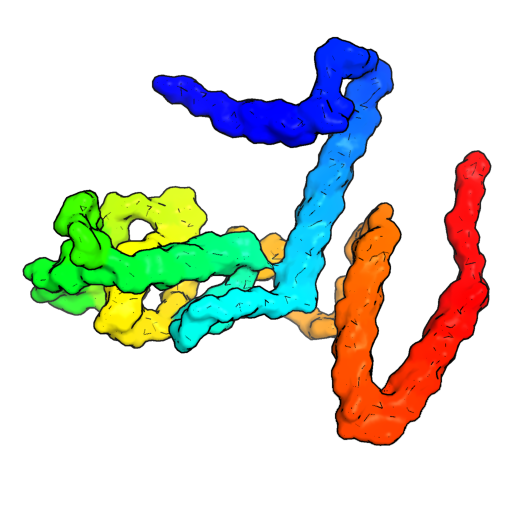 LYS A 1 124 ? -17.123 4.607 6.435 1.00 92.81 124 LYS A C 1
ATOM 1042 O O . LYS A 1 124 ? -17.806 4.844 7.429 1.00 92.81 124 LYS A O 1
ATOM 1047 N N . VAL A 1 125 ? -15.813 4.786 6.414 1.00 95.12 125 VAL A N 1
ATOM 1048 C CA . VAL A 1 125 ? -15.013 5.416 7.459 1.00 95.12 125 VAL A CA 1
ATOM 1049 C C . VAL A 1 125 ? -14.460 6.768 7.022 1.00 95.12 125 VAL A C 1
ATOM 1051 O O . VAL A 1 125 ? -13.876 6.921 5.949 1.00 95.12 125 VAL A O 1
ATOM 1054 N N . GLU A 1 126 ? -14.600 7.743 7.908 1.00 95.94 126 GLU A N 1
ATOM 1055 C CA . GLU A 1 126 ? -14.032 9.078 7.783 1.00 95.94 126 GLU A CA 1
ATOM 1056 C C . GLU A 1 126 ? -13.124 9.334 8.982 1.00 95.94 126 GLU A C 1
ATOM 1058 O O . GLU A 1 126 ? -13.471 9.021 10.123 1.00 95.94 126 GLU A O 1
ATOM 1063 N N . CYS A 1 127 ? -11.934 9.879 8.738 1.00 97.25 127 CYS A N 1
ATOM 1064 C CA . CYS A 1 127 ? -10.974 10.190 9.790 1.00 97.25 127 CYS A CA 1
ATOM 1065 C C . CYS A 1 127 ? -10.557 11.653 9.698 1.00 97.25 127 CYS A C 1
ATOM 1067 O O . CYS A 1 127 ? -10.206 12.130 8.624 1.00 97.25 127 CYS A O 1
ATOM 1069 N N . SER A 1 128 ? -10.474 12.332 10.843 1.00 97.12 128 SER A N 1
ATOM 1070 C CA . SER A 1 128 ? -10.050 13.734 10.933 1.00 97.12 128 SER A CA 1
ATOM 1071 C C . SER A 1 128 ? -8.612 13.999 10.467 1.00 97.12 128 SER A C 1
ATOM 1073 O O . SER A 1 128 ? -8.197 15.149 10.391 1.00 97.12 128 SER A O 1
ATOM 1075 N N . CYS A 1 129 ? -7.813 12.962 10.183 1.00 95.62 129 CYS A N 1
ATOM 1076 C CA . CYS A 1 129 ? -6.494 13.134 9.569 1.00 95.62 129 CYS A CA 1
ATOM 1077 C C . CYS A 1 129 ? -6.552 13.276 8.036 1.00 95.62 129 CYS A C 1
ATOM 1079 O O . CYS A 1 129 ? -5.522 13.550 7.426 1.00 95.62 129 CYS A O 1
ATOM 1081 N N . HIS A 1 130 ? -7.709 13.018 7.417 1.00 94.88 130 HIS A N 1
ATOM 1082 C CA . HIS A 1 130 ? -7.994 13.161 5.985 1.00 94.88 130 HIS A CA 1
ATOM 1083 C C . HIS A 1 130 ? -7.011 12.472 5.022 1.00 94.88 130 HIS A C 1
ATOM 1085 O O . HIS A 1 130 ? -6.855 12.851 3.860 1.00 94.88 130 HIS A O 1
ATOM 1091 N N . LYS A 1 131 ? -6.295 11.441 5.493 1.00 95.00 131 LYS A N 1
ATOM 1092 C CA . LYS A 1 131 ? -5.241 10.800 4.694 1.00 95.00 131 LYS A CA 1
ATOM 1093 C C . LYS A 1 131 ? -5.812 10.148 3.435 1.00 95.00 131 LYS A C 1
ATOM 1095 O O . LYS A 1 131 ? -5.150 10.150 2.399 1.00 95.00 131 LYS A O 1
ATOM 1100 N N . PHE A 1 132 ? -7.017 9.589 3.514 1.00 94.94 132 PHE A N 1
ATOM 1101 C CA . PHE A 1 132 ? -7.641 8.957 2.360 1.00 94.94 132 PHE A CA 1
ATOM 1102 C C . PHE A 1 132 ? -8.003 9.993 1.289 1.00 94.94 132 PHE A C 1
ATOM 1104 O O . PHE A 1 132 ? -7.784 9.762 0.110 1.00 94.94 132 PHE A O 1
ATOM 1111 N N . GLU A 1 133 ? -8.451 11.171 1.684 1.00 93.62 133 GLU A N 1
ATOM 1112 C CA . GLU A 1 133 ? -8.846 12.251 0.791 1.00 93.62 133 GLU A CA 1
ATOM 1113 C C . GLU A 1 133 ? -7.629 12.840 0.064 1.00 93.62 133 GLU A C 1
ATOM 1115 O O . GLU A 1 133 ? -7.688 13.097 -1.137 1.00 93.62 133 GLU A O 1
ATOM 1120 N N . PHE A 1 134 ? -6.489 12.966 0.753 1.00 90.50 134 PHE A N 1
ATOM 1121 C CA . PHE A 1 134 ? -5.253 13.484 0.155 1.00 90.50 134 PHE A CA 1
ATOM 1122 C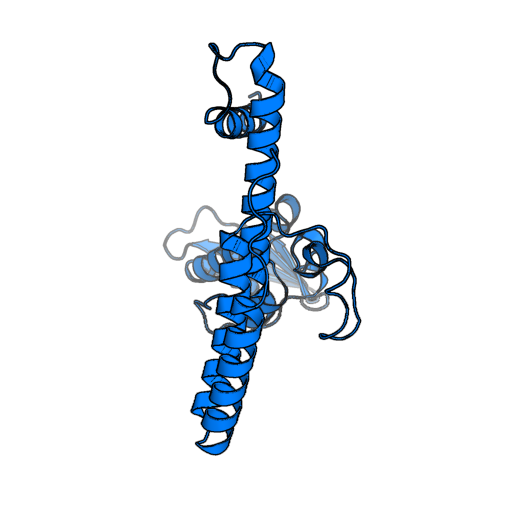 C . PHE A 1 134 ? -4.430 12.433 -0.604 1.00 90.50 134 PHE A C 1
ATOM 1124 O O . PHE A 1 134 ? -3.831 12.737 -1.635 1.00 90.50 134 PHE A O 1
ATOM 1131 N N . VAL A 1 135 ? -4.355 11.199 -0.097 1.00 92.12 135 VAL A N 1
ATOM 1132 C CA . VAL A 1 135 ? -3.457 10.149 -0.617 1.00 92.12 135 VAL A CA 1
ATOM 1133 C C . VAL A 1 135 ? -4.231 9.034 -1.324 1.00 92.12 135 VAL A C 1
ATOM 1135 O O . VAL A 1 135 ? -3.726 8.405 -2.251 1.00 92.12 135 VAL A O 1
ATOM 1138 N N . GLY A 1 136 ? -5.482 8.785 -0.949 1.00 92.56 136 GLY A N 1
ATOM 1139 C CA . GLY A 1 136 ? -6.287 7.668 -1.451 1.00 92.56 136 GLY A CA 1
ATOM 1140 C C . GLY A 1 136 ? -5.977 6.331 -0.794 1.00 92.56 136 GLY A C 1
ATOM 1141 O O . GLY A 1 136 ? -6.227 5.298 -1.399 1.00 92.56 136 GLY A O 1
ATOM 1142 N N . ILE A 1 137 ? -5.376 6.342 0.398 1.00 94.69 137 ILE A N 1
ATOM 1143 C CA . ILE A 1 137 ? -5.081 5.143 1.190 1.00 94.69 137 ILE A CA 1
ATOM 1144 C C . ILE A 1 137 ? -5.611 5.385 2.601 1.00 94.69 137 ILE A C 1
ATOM 1146 O O . ILE A 1 137 ? -5.349 6.443 3.180 1.00 94.69 137 ILE A O 1
ATOM 1150 N N . LEU A 1 138 ? -6.344 4.413 3.148 1.00 95.81 138 LEU A N 1
ATOM 1151 C CA . LEU A 1 138 ? -6.844 4.478 4.520 1.00 95.81 138 LEU A CA 1
ATOM 1152 C C . LEU A 1 138 ? -5.692 4.681 5.513 1.00 95.81 138 LEU A C 1
ATOM 1154 O O . LEU A 1 138 ? -4.628 4.073 5.398 1.00 95.81 138 LEU A O 1
ATOM 1158 N N . CYS A 1 139 ? -5.905 5.561 6.488 1.00 97.12 139 CYS A N 1
ATOM 1159 C CA . CYS A 1 139 ? -4.951 5.775 7.567 1.00 97.12 139 CYS A CA 1
ATOM 1160 C C . CYS A 1 139 ? -5.040 4.671 8.620 1.00 97.12 139 CYS A C 1
ATOM 1162 O O . CYS A 1 139 ? -6.091 4.066 8.835 1.00 97.12 139 CYS A O 1
ATOM 1164 N N . LYS A 1 140 ? -3.959 4.515 9.374 1.00 96.50 140 LYS A N 1
ATOM 1165 C CA . LYS A 1 140 ? -3.860 3.682 10.570 1.00 96.50 140 LYS A CA 1
ATOM 1166 C C . LYS A 1 140 ? -5.002 3.887 11.566 1.00 96.50 140 LYS A C 1
ATOM 1168 O O . LYS A 1 140 ? -5.468 2.915 12.145 1.00 96.50 140 LYS A O 1
ATOM 1173 N N . HIS A 1 141 ? -5.523 5.108 11.723 1.00 97.19 141 HIS A N 1
ATOM 1174 C CA . HIS A 1 141 ? -6.649 5.369 12.630 1.00 97.19 141 HIS A CA 1
ATOM 1175 C C . HIS A 1 141 ? -7.947 4.710 12.146 1.00 97.19 141 HIS A C 1
ATOM 1177 O O . HIS A 1 141 ? -8.666 4.097 12.933 1.00 97.19 141 HIS A O 1
ATOM 1183 N N . ALA A 1 142 ? -8.237 4.821 10.846 1.00 96.81 142 ALA A N 1
ATOM 1184 C CA . ALA A 1 142 ? -9.396 4.191 10.226 1.00 96.81 142 ALA A CA 1
ATOM 1185 C C . ALA A 1 142 ? -9.256 2.661 10.222 1.00 96.81 142 ALA A C 1
ATOM 1187 O O . ALA A 1 142 ? -10.193 1.957 10.597 1.00 96.81 142 ALA A O 1
ATOM 1188 N N . LEU A 1 143 ? -8.064 2.155 9.886 1.00 96.44 143 LEU A N 1
ATOM 1189 C CA . LEU A 1 143 ? -7.758 0.722 9.897 1.00 96.44 143 LEU A CA 1
ATOM 1190 C C . LEU A 1 143 ? -7.887 0.115 11.298 1.00 96.44 143 LEU A C 1
ATOM 1192 O O . LEU A 1 143 ? -8.466 -0.958 11.441 1.00 96.44 143 LEU A O 1
ATOM 1196 N N . MET A 1 144 ? -7.455 0.826 12.343 1.00 95.50 144 MET A N 1
ATOM 1197 C CA . MET A 1 144 ? -7.628 0.375 13.726 1.00 95.50 144 MET A CA 1
ATOM 1198 C C . MET A 1 144 ? -9.113 0.207 14.093 1.00 95.50 144 MET A C 1
ATOM 1200 O O . MET A 1 144 ? -9.498 -0.759 14.755 1.00 95.50 144 MET A O 1
ATOM 1204 N N . VAL A 1 145 ? -9.978 1.122 13.641 1.00 95.38 145 VAL A N 1
ATOM 1205 C CA . VAL A 1 145 ? -11.430 1.008 13.861 1.00 95.38 145 VAL A CA 1
ATOM 1206 C C . VAL A 1 145 ? -12.029 -0.148 13.055 1.00 95.38 145 VAL A C 1
ATOM 1208 O O . VAL A 1 145 ? -12.860 -0.873 13.600 1.00 95.38 145 VAL A O 1
ATOM 1211 N N . PHE A 1 146 ? -11.586 -0.375 11.814 1.00 94.50 146 PHE A N 1
ATOM 1212 C CA . PHE A 1 146 ? -11.988 -1.541 11.013 1.00 94.50 146 PHE A CA 1
ATOM 1213 C C . PHE A 1 146 ? -11.635 -2.858 11.709 1.00 94.50 146 PHE A C 1
ATOM 1215 O O . PHE A 1 146 ? -12.512 -3.703 11.888 1.00 94.50 146 PHE A O 1
ATOM 1222 N N . ILE A 1 147 ? -10.395 -2.994 12.190 1.00 92.88 147 ILE A N 1
ATOM 1223 C CA . ILE A 1 147 ? -9.931 -4.176 12.931 1.00 92.88 147 ILE A CA 1
ATOM 1224 C C . ILE A 1 147 ? -10.791 -4.395 14.180 1.00 92.88 147 ILE A C 1
ATOM 1226 O O . ILE A 1 147 ? -11.298 -5.495 14.396 1.00 92.88 147 ILE A O 1
ATOM 1230 N N . LYS A 1 148 ? -11.035 -3.343 14.977 1.00 92.06 148 LYS A N 1
ATOM 1231 C CA . LYS A 1 148 ? -11.887 -3.429 16.178 1.00 92.06 148 LYS A CA 1
ATOM 1232 C C . LYS A 1 148 ? -13.324 -3.845 15.862 1.00 92.06 148 LYS A C 1
ATOM 1234 O O . LYS A 1 148 ? -13.987 -4.459 16.695 1.00 92.06 148 LYS A O 1
ATOM 1239 N N . LYS A 1 149 ? -13.819 -3.481 14.681 1.00 91.62 149 LYS A N 1
ATOM 1240 C CA . LYS A 1 149 ? -15.156 -3.824 14.193 1.00 91.62 149 LYS A CA 1
ATOM 1241 C C . LYS A 1 149 ? -15.222 -5.138 13.433 1.00 91.62 149 LYS A C 1
ATOM 1243 O O . LYS A 1 149 ? -16.300 -5.460 12.948 1.00 91.62 149 LYS A O 1
ATOM 1248 N N . GLN A 1 150 ? -14.116 -5.882 13.365 1.00 90.19 150 GLN A N 1
ATOM 1249 C CA . GLN A 1 150 ? -14.027 -7.142 12.627 1.00 90.19 150 GLN A CA 1
ATOM 1250 C C . GLN A 1 150 ? -14.414 -6.972 11.145 1.00 90.19 150 GLN A C 1
ATOM 1252 O O . GLN A 1 150 ? -14.942 -7.877 10.505 1.00 90.19 150 GLN A O 1
ATOM 1257 N N . ILE A 1 151 ? -14.143 -5.789 10.581 1.00 89.69 151 ILE A N 1
ATOM 1258 C CA . ILE A 1 151 ? -14.254 -5.546 9.144 1.00 89.69 151 ILE A CA 1
ATOM 1259 C C . ILE A 1 151 ? -12.963 -6.069 8.522 1.00 89.69 151 ILE A C 1
ATOM 1261 O O . ILE A 1 151 ? -11.912 -5.431 8.592 1.00 89.69 151 ILE A O 1
ATOM 1265 N N . HIS A 1 152 ? -13.038 -7.284 7.988 1.00 84.44 152 HIS A N 1
ATOM 1266 C CA . HIS A 1 152 ? -11.872 -8.024 7.515 1.00 84.44 152 HIS A CA 1
ATOM 1267 C C . HIS A 1 152 ? -11.546 -7.812 6.038 1.00 84.44 152 HIS A C 1
ATOM 1269 O O . HIS A 1 152 ? -10.460 -8.208 5.631 1.00 84.44 152 HIS A O 1
ATOM 1275 N N . SER A 1 153 ? -12.431 -7.193 5.261 1.00 88.06 153 SER A N 1
ATOM 1276 C CA . SER A 1 153 ? -12.209 -6.857 3.855 1.00 88.06 153 SER A CA 1
ATOM 1277 C C . SER A 1 153 ? -12.224 -5.347 3.649 1.00 88.06 153 SER A C 1
ATOM 1279 O O . SER A 1 153 ? -12.848 -4.604 4.410 1.00 88.06 153 SER A O 1
ATOM 1281 N N . LEU A 1 154 ? -11.509 -4.874 2.627 1.00 89.31 154 LEU A N 1
ATOM 1282 C CA . LEU A 1 154 ? -11.578 -3.468 2.230 1.00 89.31 154 LEU A CA 1
ATOM 1283 C C . LEU A 1 154 ? -12.813 -3.243 1.348 1.00 89.31 154 LEU A C 1
ATOM 1285 O O . LEU A 1 154 ? -12.900 -3.853 0.279 1.00 89.31 154 LEU A O 1
ATOM 1289 N N . PRO A 1 155 ? -13.735 -2.338 1.725 1.00 89.12 155 PRO A N 1
ATOM 1290 C CA . PRO A 1 155 ? -14.833 -1.956 0.847 1.00 89.12 155 PRO A CA 1
ATOM 1291 C C . PRO A 1 155 ? -14.313 -1.421 -0.492 1.00 89.12 155 PRO A C 1
ATOM 1293 O O . PRO A 1 155 ? -13.333 -0.672 -0.534 1.00 89.12 155 PRO A O 1
ATOM 1296 N N . MET A 1 156 ? -14.998 -1.761 -1.588 1.00 87.50 156 MET A N 1
ATOM 1297 C CA . MET A 1 156 ? -14.550 -1.450 -2.956 1.00 87.50 156 MET A CA 1
ATOM 1298 C C . MET A 1 156 ? -14.301 0.045 -3.195 1.00 87.50 156 MET A C 1
ATOM 1300 O O . MET A 1 156 ? -13.379 0.408 -3.915 1.00 87.50 156 MET A O 1
ATOM 1304 N N . HIS A 1 157 ? -15.054 0.930 -2.538 1.00 87.75 157 HIS A N 1
ATOM 1305 C CA . HIS A 1 157 ? -14.885 2.380 -2.677 1.00 87.75 157 HIS A CA 1
ATOM 1306 C C . HIS A 1 157 ? -13.560 2.919 -2.095 1.00 87.75 157 HIS A C 1
ATOM 1308 O O . HIS A 1 157 ? -13.181 4.053 -2.387 1.00 87.75 157 HIS A O 1
ATOM 1314 N N . TYR A 1 158 ? -12.827 2.117 -1.314 1.00 90.62 158 TYR A N 1
ATOM 1315 C CA . TYR A 1 158 ? -11.468 2.436 -0.863 1.00 90.62 158 TYR A CA 1
ATOM 1316 C C . TYR A 1 158 ? -10.372 1.916 -1.804 1.00 90.62 158 TYR A C 1
ATOM 1318 O O . TYR A 1 158 ? -9.218 2.324 -1.667 1.00 90.62 158 TYR A O 1
ATOM 1326 N N . LEU A 1 159 ? -10.713 1.060 -2.774 1.00 90.56 159 LEU A N 1
ATOM 1327 C CA . LEU A 1 159 ? -9.796 0.507 -3.772 1.00 90.56 159 LEU A CA 1
ATOM 1328 C C . LEU A 1 159 ? -9.812 1.374 -5.037 1.00 90.56 159 LEU A C 1
ATOM 1330 O O . LEU A 1 159 ? -10.436 1.048 -6.038 1.00 90.56 159 LEU A O 1
ATOM 1334 N N . LEU A 1 160 ? -9.127 2.515 -4.988 1.00 89.69 160 LEU A N 1
ATOM 1335 C CA . LEU A 1 160 ? -9.123 3.471 -6.099 1.00 89.69 160 LEU A CA 1
ATOM 1336 C C . LEU A 1 160 ? -8.359 2.924 -7.312 1.00 89.69 160 LEU A C 1
ATOM 1338 O O . LEU A 1 160 ? -7.183 2.587 -7.177 1.00 89.69 160 LEU A O 1
ATOM 1342 N N . ASP A 1 161 ? -8.973 2.953 -8.501 1.00 86.38 161 ASP A N 1
ATOM 1343 C CA . ASP A 1 161 ? -8.417 2.411 -9.755 1.00 86.38 161 ASP A CA 1
ATOM 1344 C C . ASP A 1 161 ? -6.954 2.792 -9.988 1.00 86.38 161 ASP A C 1
ATOM 1346 O O . ASP A 1 161 ? -6.121 1.924 -10.245 1.00 86.38 161 ASP A O 1
ATOM 1350 N N . ARG A 1 162 ? -6.607 4.073 -9.794 1.00 86.69 162 ARG A N 1
ATOM 1351 C CA . ARG A 1 162 ? -5.239 4.605 -9.959 1.00 86.69 162 ARG A CA 1
ATOM 1352 C C . ARG A 1 162 ? -4.164 3.876 -9.139 1.00 86.69 162 ARG A C 1
ATOM 1354 O O . ARG A 1 162 ? -2.980 3.981 -9.445 1.00 86.69 162 ARG A O 1
ATOM 1361 N N . TRP A 1 163 ? -4.559 3.191 -8.069 1.00 88.81 163 TRP A N 1
ATOM 1362 C CA . TRP A 1 163 ? -3.689 2.471 -7.141 1.00 88.81 163 TRP A CA 1
ATOM 1363 C C . TRP A 1 163 ? -3.657 0.964 -7.363 1.00 88.81 163 TRP A C 1
ATOM 1365 O O . TRP A 1 163 ? -2.829 0.270 -6.757 1.00 88.81 163 TRP A O 1
ATOM 1375 N N . THR A 1 164 ? -4.526 0.467 -8.232 1.00 86.25 164 THR A N 1
ATOM 1376 C CA . THR A 1 164 ? -4.650 -0.951 -8.541 1.00 86.25 164 THR A CA 1
ATOM 1377 C C . THR A 1 164 ? -3.708 -1.370 -9.669 1.00 86.25 164 THR A C 1
ATOM 1379 O O . THR A 1 164 ? -3.207 -0.548 -10.440 1.00 86.25 164 THR A O 1
ATOM 1382 N N . MET A 1 165 ? -3.442 -2.671 -9.776 1.00 80.44 165 MET A N 1
ATOM 1383 C CA . MET A 1 165 ? -2.638 -3.228 -10.866 1.00 80.44 165 MET A CA 1
ATOM 1384 C C . MET A 1 165 ? -3.301 -3.065 -12.242 1.00 80.44 165 MET A C 1
ATOM 1386 O O . MET A 1 165 ? -2.584 -3.020 -13.243 1.00 80.44 165 MET A O 1
ATOM 1390 N N . SER A 1 166 ? -4.630 -2.922 -12.315 1.00 75.44 166 SER A N 1
ATOM 1391 C CA . SER A 1 166 ? -5.344 -2.731 -13.587 1.00 75.44 166 SER A CA 1
ATOM 1392 C C . SER A 1 166 ? -4.996 -1.394 -14.253 1.00 75.44 166 SER A C 1
ATOM 1394 O O . SER A 1 166 ? -4.891 -1.337 -15.476 1.00 75.44 166 SER A O 1
ATOM 1396 N N . ALA A 1 167 ? -4.674 -0.354 -13.473 1.00 73.25 167 ALA A N 1
ATOM 1397 C CA . ALA A 1 167 ? -4.154 0.909 -14.005 1.00 73.25 167 ALA A CA 1
ATOM 1398 C C . ALA A 1 167 ? -2.781 0.768 -14.690 1.00 73.25 167 ALA A C 1
ATOM 1400 O O . ALA A 1 167 ? -2.431 1.595 -15.526 1.00 73.25 167 ALA A O 1
ATOM 1401 N N . ILE A 1 168 ? -2.008 -0.276 -14.360 1.00 67.56 168 ILE A N 1
ATOM 1402 C CA . ILE A 1 168 ? -0.707 -0.571 -14.986 1.00 67.56 168 ILE A CA 1
ATOM 1403 C C . ILE A 1 168 ? -0.859 -1.529 -16.174 1.00 67.56 168 ILE A C 1
ATOM 1405 O O . ILE A 1 168 ? -0.049 -1.499 -17.099 1.00 67.56 168 ILE A O 1
ATOM 1409 N N . CYS A 1 169 ? -1.846 -2.427 -16.148 1.00 57.06 169 CYS A N 1
ATOM 1410 C CA . CYS A 1 169 ? -2.003 -3.443 -17.190 1.00 57.06 169 CYS A CA 1
ATOM 1411 C C . CYS A 1 169 ? -2.727 -2.958 -18.450 1.00 57.06 169 CYS A C 1
ATOM 1413 O O . CYS A 1 169 ? -2.648 -3.651 -19.456 1.00 57.06 169 CYS A O 1
ATOM 1415 N N . GLY A 1 170 ? -3.406 -1.809 -18.425 1.00 53.53 170 GLY A N 1
ATOM 1416 C CA . GLY A 1 170 ? -4.471 -1.574 -19.399 1.00 53.53 170 GLY A CA 1
ATOM 1417 C C . GLY A 1 170 ? -5.637 -2.530 -19.115 1.00 53.53 170 GLY A C 1
ATOM 1418 O O . GLY A 1 170 ? -5.466 -3.601 -18.530 1.00 53.53 170 GLY A O 1
ATOM 1419 N N . ARG A 1 171 ? -6.863 -2.125 -19.445 1.00 38.75 171 ARG A N 1
ATOM 1420 C CA . ARG A 1 171 ? -8.028 -3.004 -19.296 1.00 38.75 171 ARG A CA 1
ATOM 1421 C C . ARG A 1 171 ? -7.972 -4.088 -20.368 1.00 38.75 171 ARG A C 1
ATOM 1423 O O . ARG A 1 171 ? -8.528 -3.902 -21.438 1.00 38.75 171 ARG A O 1
ATOM 1430 N N . ASP A 1 172 ? -7.313 -5.193 -20.062 1.00 38.53 172 ASP A N 1
ATOM 1431 C CA . ASP A 1 172 ? -7.494 -6.457 -20.766 1.00 38.53 172 ASP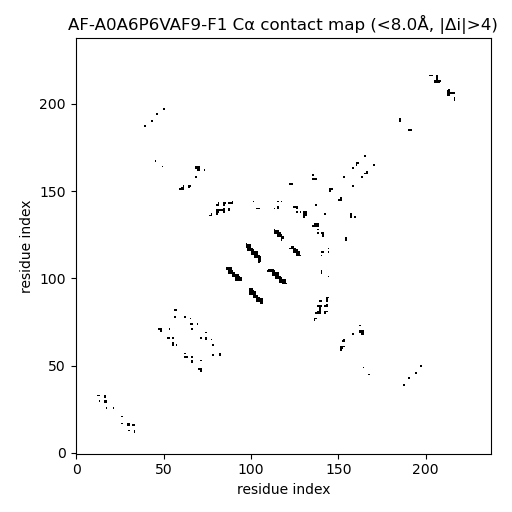 A CA 1
ATOM 1432 C C . ASP A 1 172 ? -8.044 -7.474 -19.765 1.00 38.53 172 ASP A C 1
ATOM 1434 O O . ASP A 1 172 ? -7.316 -8.217 -19.107 1.00 38.53 172 ASP A O 1
ATOM 1438 N N . GLU A 1 173 ? -9.369 -7.463 -19.615 1.00 37.78 173 GLU A N 1
ATOM 1439 C CA . GLU A 1 173 ? -10.078 -8.688 -19.267 1.00 37.78 173 GLU A CA 1
ATOM 1440 C C . GLU A 1 173 ? -10.062 -9.571 -20.514 1.00 37.78 173 GLU A C 1
ATOM 1442 O O . GLU A 1 173 ? -10.737 -9.288 -21.500 1.00 37.78 173 GLU A O 1
ATOM 1447 N N . GLY A 1 174 ? -9.222 -10.601 -20.503 1.00 31.84 174 GLY A N 1
ATOM 1448 C CA . GLY A 1 174 ? -9.104 -11.516 -21.628 1.00 31.84 174 GLY A CA 1
ATOM 1449 C C . GLY A 1 174 ? -7.817 -12.314 -21.560 1.00 31.84 174 GLY A C 1
ATOM 1450 O O . GLY A 1 174 ? -6.772 -11.821 -21.958 1.00 31.84 174 GLY A O 1
ATOM 1451 N N . ASP A 1 175 ? -7.948 -13.522 -21.023 1.00 29.09 175 ASP A N 1
ATOM 1452 C CA . ASP A 1 175 ? -7.105 -14.705 -21.196 1.00 29.09 175 ASP A CA 1
ATOM 1453 C C . ASP A 1 175 ? -5.568 -14.561 -21.116 1.00 29.09 175 ASP A C 1
ATOM 1455 O O . ASP A 1 175 ? -4.890 -13.860 -21.866 1.00 29.09 175 ASP A O 1
ATOM 1459 N N . PHE A 1 176 ? -4.986 -15.327 -20.199 1.00 37.88 176 PHE A N 1
ATOM 1460 C CA . PHE A 1 176 ? -3.601 -15.235 -19.734 1.00 37.88 176 PHE A CA 1
ATOM 1461 C C . PHE A 1 176 ? -2.553 -15.757 -20.743 1.00 37.88 176 PHE A C 1
ATOM 1463 O O . PHE A 1 176 ? -1.440 -16.098 -20.336 1.00 37.88 176 PHE A O 1
ATOM 1470 N N . SER A 1 177 ? -2.872 -15.839 -22.040 1.00 37.62 177 SER A N 1
ATOM 1471 C CA . SER A 1 177 ? -2.032 -16.548 -23.013 1.00 37.62 177 SER A CA 1
ATOM 1472 C C . SER A 1 177 ? -1.759 -15.856 -24.354 1.00 37.62 177 SER A C 1
ATOM 1474 O O . SER A 1 177 ? -0.871 -16.342 -25.049 1.00 37.62 177 SER A O 1
ATOM 1476 N N . GLU A 1 178 ? -2.407 -14.749 -24.746 1.00 32.50 178 GLU A N 1
ATOM 1477 C CA . GLU A 1 178 ? -2.359 -14.367 -26.180 1.00 32.50 178 GLU A CA 1
ATOM 1478 C C . GLU A 1 178 ? -1.950 -12.929 -26.542 1.00 32.50 178 GLU A C 1
ATOM 1480 O O . GLU A 1 178 ? -1.851 -12.603 -27.721 1.00 32.50 178 GLU A O 1
ATOM 1485 N N . LYS A 1 179 ? -1.590 -12.064 -25.584 1.00 30.86 179 LYS A N 1
ATOM 1486 C CA . LYS A 1 179 ? -1.183 -10.673 -25.894 1.00 30.86 179 LYS A CA 1
ATOM 1487 C C . LYS A 1 179 ? 0.275 -10.340 -25.564 1.00 30.86 179 LYS A C 1
ATOM 1489 O O . LYS A 1 179 ? 0.568 -9.342 -24.914 1.00 30.86 179 LYS A O 1
ATOM 1494 N N . LEU A 1 180 ? 1.210 -11.165 -26.043 1.00 37.47 180 LEU A N 1
ATOM 1495 C CA . LEU A 1 180 ? 2.642 -10.808 -26.104 1.00 37.47 180 LEU A CA 1
ATOM 1496 C C . LEU A 1 180 ? 3.067 -10.195 -27.448 1.00 37.47 180 LEU A C 1
ATOM 1498 O O . LEU A 1 180 ? 4.173 -9.673 -27.558 1.00 37.47 180 LEU A O 1
ATOM 1502 N N . HIS A 1 181 ? 2.195 -10.172 -28.454 1.00 39.06 181 HIS A N 1
ATOM 1503 C CA . HIS A 1 181 ? 2.504 -9.588 -29.756 1.00 39.06 181 HIS A CA 1
ATOM 1504 C C . HIS A 1 181 ? 1.852 -8.215 -29.905 1.00 39.06 181 HIS A C 1
ATOM 1506 O O . HIS A 1 181 ? 0.840 -8.116 -30.581 1.00 39.06 181 HIS A O 1
ATOM 1512 N N . GLN A 1 182 ? 2.402 -7.190 -29.232 1.00 35.44 182 GLN A N 1
ATOM 1513 C CA . GLN A 1 182 ? 2.336 -5.757 -29.623 1.00 35.44 182 GLN A CA 1
ATOM 1514 C C . GLN A 1 182 ? 2.857 -4.773 -28.552 1.00 35.44 182 GLN A C 1
ATOM 1516 O O . GLN A 1 182 ? 2.665 -3.567 -28.680 1.00 35.44 182 GLN A O 1
ATOM 1521 N N . ALA A 1 183 ? 3.561 -5.229 -27.511 1.00 36.47 183 ALA A N 1
ATOM 1522 C CA . ALA A 1 183 ? 4.360 -4.310 -26.700 1.00 36.47 183 ALA A CA 1
ATOM 1523 C C . ALA A 1 183 ? 5.698 -4.048 -27.411 1.00 36.47 183 ALA A C 1
ATOM 1525 O O . ALA A 1 183 ? 6.400 -4.996 -27.763 1.00 36.47 183 ALA A O 1
ATOM 1526 N N . GLU A 1 184 ? 6.030 -2.773 -27.629 1.00 44.09 184 GLU A N 1
ATOM 1527 C CA . GLU A 1 184 ? 7.333 -2.306 -28.124 1.00 44.09 184 GLU A CA 1
ATOM 1528 C C . GLU A 1 184 ? 8.511 -3.060 -27.476 1.00 44.09 184 GLU A C 1
ATOM 1530 O O . GLU A 1 184 ? 8.408 -3.457 -26.307 1.00 44.09 184 GLU A O 1
ATOM 1535 N N . PRO A 1 185 ? 9.651 -3.227 -28.182 1.00 46.22 185 PRO A N 1
ATOM 1536 C CA . PRO A 1 185 ? 10.738 -4.071 -27.712 1.00 46.22 185 PRO A CA 1
ATOM 1537 C C . PRO A 1 185 ? 11.181 -3.624 -26.317 1.00 46.22 185 PRO A C 1
ATOM 1539 O O . PRO A 1 185 ? 11.591 -2.481 -26.103 1.00 46.22 185 PRO A O 1
ATOM 1542 N N . LEU A 1 186 ? 11.078 -4.536 -25.351 1.00 51.69 186 LEU A N 1
ATOM 1543 C CA . LEU A 1 186 ? 11.763 -4.461 -24.064 1.00 51.69 186 LEU A CA 1
ATOM 1544 C C . LEU A 1 186 ? 13.239 -4.129 -24.350 1.00 51.69 186 LEU A C 1
ATOM 1546 O O . LEU A 1 186 ? 13.961 -4.972 -24.841 1.00 51.69 186 LEU A O 1
ATOM 1550 N N . ARG A 1 187 ? 13.687 -2.889 -24.133 1.00 53.59 187 ARG A N 1
ATOM 1551 C CA . ARG A 1 187 ? 14.972 -2.387 -24.669 1.00 53.59 187 ARG A CA 1
ATOM 1552 C C . ARG A 1 187 ? 16.209 -2.690 -23.813 1.00 53.59 187 ARG A C 1
ATOM 1554 O O . ARG A 1 187 ? 17.281 -2.175 -24.105 1.00 53.59 187 ARG A O 1
ATOM 1561 N N . ASN A 1 188 ? 16.088 -3.491 -22.754 1.00 61.06 188 ASN A N 1
ATOM 1562 C CA . ASN A 1 188 ? 17.173 -3.673 -21.791 1.00 61.06 188 ASN A CA 1
ATOM 1563 C C . ASN A 1 188 ? 17.436 -5.159 -21.502 1.00 61.06 188 ASN A C 1
ATOM 1565 O O . ASN A 1 188 ? 16.546 -5.873 -21.036 1.00 61.06 188 ASN A O 1
ATOM 1569 N N . SER A 1 189 ? 18.675 -5.606 -21.737 1.00 66.88 189 SER A N 1
ATOM 1570 C CA . SER A 1 189 ? 19.129 -6.999 -21.576 1.00 66.88 189 SER A CA 1
ATOM 1571 C C . SER A 1 189 ? 18.812 -7.575 -20.187 1.00 66.88 189 SER A C 1
ATOM 1573 O O . SER A 1 189 ? 18.307 -8.692 -20.054 1.00 66.88 189 SER A O 1
ATOM 1575 N N . SER A 1 190 ? 18.959 -6.757 -19.140 1.00 69.31 190 SER A N 1
ATOM 1576 C CA . SER A 1 190 ? 18.625 -7.138 -17.762 1.00 69.31 190 SER A CA 1
ATOM 1577 C C . SER A 1 190 ? 17.138 -7.456 -17.562 1.00 69.31 190 SER A C 1
ATOM 1579 O O . SER A 1 190 ? 16.780 -8.237 -16.681 1.00 69.31 190 SER A O 1
ATOM 1581 N N . MET A 1 191 ? 16.241 -6.857 -18.349 1.00 63.16 191 MET A N 1
ATOM 1582 C CA . MET A 1 191 ? 14.803 -7.116 -18.254 1.00 63.16 191 MET A CA 1
ATOM 1583 C C . MET A 1 191 ? 14.407 -8.430 -18.923 1.00 63.16 191 MET A C 1
ATOM 1585 O O . MET A 1 191 ? 13.614 -9.169 -18.343 1.00 63.16 191 MET A O 1
ATOM 1589 N N . TRP A 1 192 ? 14.975 -8.739 -20.092 1.00 71.38 192 TRP A N 1
ATOM 1590 C CA . TRP A 1 192 ? 14.776 -10.033 -20.753 1.00 71.38 192 TRP A CA 1
ATOM 1591 C C . TRP A 1 192 ? 15.258 -11.180 -19.877 1.00 71.38 192 TRP A C 1
ATOM 1593 O O . TRP A 1 192 ? 14.521 -12.137 -19.653 1.00 71.38 192 TRP A O 1
ATOM 1603 N N . PHE A 1 193 ? 16.455 -11.031 -19.305 1.00 77.06 193 PHE A N 1
ATOM 1604 C CA . PHE A 1 193 ? 17.002 -12.013 -18.381 1.00 77.06 193 PHE A CA 1
ATOM 1605 C C . PHE A 1 193 ? 16.067 -12.243 -17.187 1.00 77.06 193 PHE A C 1
ATOM 1607 O O . PHE A 1 193 ? 15.721 -13.379 -16.877 1.00 77.06 193 PHE A O 1
ATOM 1614 N N . ASN A 1 194 ? 15.593 -11.169 -16.546 1.00 73.19 194 ASN A N 1
ATOM 1615 C CA . ASN A 1 194 ? 14.689 -11.286 -15.402 1.00 73.19 194 ASN A CA 1
ATOM 1616 C C . ASN A 1 194 ? 13.333 -11.925 -15.765 1.00 73.19 194 ASN A C 1
ATOM 1618 O O . ASN A 1 194 ? 12.825 -12.719 -14.973 1.00 73.19 194 ASN A O 1
ATOM 1622 N N . ASP A 1 195 ? 12.750 -11.616 -16.930 1.00 74.75 195 ASP A N 1
ATOM 1623 C CA . ASP A 1 195 ? 11.502 -12.247 -17.400 1.00 74.75 195 ASP A CA 1
ATOM 1624 C C . ASP A 1 195 ? 11.672 -13.749 -17.625 1.00 74.75 195 ASP A C 1
ATOM 1626 O O . ASP A 1 195 ? 10.919 -14.547 -17.058 1.00 74.75 195 ASP A O 1
ATOM 1630 N N . ILE A 1 196 ? 12.716 -14.135 -18.362 1.00 83.06 196 ILE A N 1
ATOM 1631 C CA . ILE A 1 196 ? 13.044 -15.540 -18.610 1.00 83.06 196 ILE A CA 1
ATOM 1632 C C . ILE A 1 196 ? 13.284 -16.263 -17.281 1.00 83.06 196 ILE A C 1
ATOM 1634 O O . ILE A 1 196 ? 12.696 -17.316 -17.047 1.00 83.06 196 ILE A O 1
ATOM 1638 N N . MET A 1 197 ? 14.064 -15.683 -16.364 1.00 83.50 197 MET A N 1
ATOM 1639 C CA . MET A 1 197 ? 14.366 -16.300 -15.068 1.00 83.50 197 MET A CA 1
ATOM 1640 C C . MET A 1 197 ? 13.122 -16.541 -14.205 1.00 83.50 197 MET A C 1
ATOM 1642 O O . MET A 1 197 ? 12.996 -17.606 -13.597 1.00 83.50 197 MET A O 1
ATOM 1646 N N . VAL A 1 198 ? 12.175 -15.597 -14.162 1.00 76.56 198 VAL A N 1
ATOM 1647 C CA . VAL A 1 198 ? 10.912 -15.782 -13.424 1.00 76.56 198 VAL A CA 1
ATOM 1648 C C . VAL A 1 198 ? 10.089 -16.924 -14.022 1.00 76.56 198 VAL A C 1
ATOM 1650 O O . VAL A 1 198 ? 9.569 -17.760 -13.281 1.00 76.56 198 VAL A O 1
ATOM 1653 N N . ARG A 1 199 ? 9.964 -16.982 -15.352 1.00 78.69 199 ARG A N 1
ATOM 1654 C CA . ARG A 1 199 ? 9.205 -18.046 -16.031 1.00 78.69 199 ARG A CA 1
ATOM 1655 C C . ARG A 1 199 ? 9.859 -19.409 -15.824 1.00 78.69 199 ARG A C 1
ATOM 1657 O O . ARG A 1 199 ? 9.169 -20.377 -15.497 1.00 78.69 199 ARG A O 1
ATOM 1664 N N . SER A 1 200 ? 11.185 -19.462 -15.925 1.00 87.06 200 SER A N 1
ATOM 1665 C CA . SER A 1 200 ? 11.984 -20.657 -15.657 1.00 87.06 200 SER A CA 1
ATOM 1666 C C . SER A 1 200 ? 11.798 -21.163 -14.229 1.00 87.06 200 SER A C 1
ATOM 1668 O O . SER A 1 200 ? 11.705 -22.371 -14.034 1.00 87.06 200 SER A O 1
ATOM 1670 N N . LEU A 1 201 ? 11.635 -20.285 -13.231 1.00 82.69 201 LEU A N 1
ATOM 1671 C CA . LEU A 1 201 ? 11.364 -20.707 -11.851 1.00 82.69 201 LEU A CA 1
ATOM 1672 C C . LEU A 1 201 ? 10.058 -21.511 -11.729 1.00 82.69 201 LEU A C 1
ATOM 1674 O O . LEU A 1 201 ? 10.028 -22.537 -11.051 1.00 82.69 201 LEU A O 1
ATOM 1678 N N . GLY A 1 202 ? 8.993 -21.092 -12.421 1.00 81.19 202 GLY A N 1
ATOM 1679 C CA . GLY A 1 202 ? 7.727 -21.832 -12.448 1.00 81.19 202 GLY A CA 1
ATOM 1680 C C . GLY A 1 202 ? 7.843 -23.192 -13.150 1.00 81.19 202 GLY A C 1
ATOM 1681 O O . GLY A 1 202 ? 7.212 -24.165 -12.732 1.00 81.19 202 GLY A O 1
ATOM 1682 N N . ILE A 1 203 ? 8.677 -23.283 -14.192 1.00 86.94 203 ILE A N 1
ATOM 1683 C CA . ILE A 1 203 ? 9.008 -24.555 -14.850 1.00 86.94 203 ILE A CA 1
ATOM 1684 C C . ILE A 1 203 ? 9.775 -25.459 -13.879 1.00 86.94 203 ILE A C 1
ATOM 1686 O O . ILE A 1 203 ? 9.386 -26.612 -13.706 1.00 86.94 203 ILE A O 1
ATOM 1690 N N . SER A 1 204 ? 10.792 -24.938 -13.191 1.00 88.38 204 SER A N 1
ATOM 1691 C CA . SER A 1 204 ? 11.589 -25.669 -12.197 1.00 88.38 204 SER A CA 1
ATOM 1692 C C . SER A 1 204 ? 10.747 -26.201 -11.036 1.00 88.38 204 SER A C 1
ATOM 1694 O O . SER A 1 204 ? 10.935 -27.343 -10.605 1.00 88.38 204 SER A O 1
ATOM 1696 N N . GLU A 1 205 ? 9.770 -25.422 -10.561 1.00 87.00 205 GLU A N 1
ATOM 1697 C CA . GLU A 1 205 ? 8.830 -25.867 -9.528 1.00 87.00 205 GLU A CA 1
ATOM 1698 C C . GLU A 1 205 ? 7.997 -27.062 -10.017 1.00 87.00 205 GLU A C 1
ATOM 1700 O O . GLU A 1 205 ? 7.880 -28.065 -9.315 1.00 87.00 205 GLU A O 1
ATOM 1705 N N . LYS A 1 206 ? 7.445 -26.994 -11.238 1.00 88.75 206 LYS A N 1
ATOM 1706 C CA . LYS A 1 206 ? 6.669 -28.098 -11.833 1.00 88.75 206 LYS A CA 1
ATOM 1707 C C . LYS A 1 206 ? 7.541 -29.322 -12.120 1.00 88.75 206 LYS A C 1
ATOM 1709 O O . LYS A 1 206 ? 7.111 -30.446 -11.862 1.00 88.75 206 LYS A O 1
ATOM 1714 N N . ALA A 1 207 ? 8.757 -29.113 -12.618 1.00 89.75 207 ALA A N 1
ATOM 1715 C CA . ALA A 1 207 ? 9.719 -30.162 -12.943 1.00 89.75 207 ALA A CA 1
ATOM 1716 C C . ALA A 1 207 ? 10.108 -30.985 -11.706 1.00 89.75 207 ALA A C 1
ATOM 1718 O O . ALA A 1 207 ? 10.242 -32.202 -11.795 1.00 89.75 207 ALA A O 1
ATOM 1719 N N . SER A 1 208 ? 10.207 -30.338 -10.541 1.00 91.25 208 SER A N 1
ATOM 1720 C CA . SER A 1 208 ? 10.575 -30.977 -9.269 1.00 91.25 208 SER A CA 1
ATOM 1721 C C . SER A 1 208 ? 9.490 -31.894 -8.680 1.00 91.25 208 SER A C 1
ATOM 1723 O O . SER A 1 208 ? 9.759 -32.624 -7.731 1.00 91.25 208 SER A O 1
ATOM 1725 N N . ARG A 1 209 ? 8.259 -31.892 -9.215 1.00 88.94 209 ARG A N 1
ATOM 1726 C CA . ARG A 1 209 ? 7.123 -32.636 -8.632 1.00 88.94 209 ARG A CA 1
ATOM 1727 C C . ARG A 1 209 ? 7.094 -34.127 -8.980 1.00 88.94 209 ARG A C 1
ATOM 1729 O O . ARG A 1 209 ? 6.367 -34.880 -8.343 1.00 88.94 209 ARG A O 1
ATOM 1736 N N . SER A 1 210 ? 7.809 -34.566 -10.019 1.00 93.94 210 SER A N 1
ATOM 1737 C CA . SER A 1 210 ? 7.818 -35.969 -10.464 1.00 93.94 210 SER A CA 1
ATOM 1738 C C . SER A 1 210 ? 8.920 -36.214 -11.493 1.00 93.94 210 SER A C 1
ATOM 1740 O O . SER A 1 210 ? 9.183 -35.354 -12.331 1.00 93.94 210 SER A O 1
ATOM 1742 N N . ALA A 1 211 ? 9.477 -37.429 -11.521 1.00 89.38 211 ALA A N 1
ATOM 1743 C CA . ALA A 1 211 ? 10.461 -37.847 -12.523 1.00 89.38 211 ALA A CA 1
ATOM 1744 C C . ALA A 1 211 ? 9.973 -37.653 -13.975 1.00 89.38 211 ALA A C 1
ATOM 1746 O O . ALA A 1 211 ? 10.751 -37.271 -14.849 1.00 89.38 211 ALA A O 1
ATOM 1747 N N . LYS A 1 212 ? 8.669 -37.842 -14.237 1.00 92.38 212 LYS A N 1
ATOM 1748 C CA . LYS A 1 212 ? 8.081 -37.606 -15.566 1.00 92.38 212 LYS A CA 1
ATOM 1749 C C . LYS A 1 212 ? 8.124 -36.122 -15.945 1.00 92.38 212 LYS A C 1
ATOM 1751 O O . LYS A 1 212 ? 8.477 -35.794 -17.074 1.00 92.38 212 LYS A O 1
ATOM 1756 N N . HIS A 1 213 ? 7.793 -35.238 -15.004 1.00 89.19 213 HIS A N 1
ATOM 1757 C CA . HIS A 1 213 ? 7.824 -33.788 -15.213 1.00 89.19 213 HIS A CA 1
ATOM 1758 C C . HIS A 1 213 ? 9.260 -33.280 -15.361 1.00 89.19 213 HIS A C 1
ATOM 1760 O O . HIS A 1 213 ? 9.524 -32.461 -16.236 1.00 89.19 213 HIS A O 1
ATOM 1766 N N . HIS A 1 214 ? 10.188 -33.823 -14.570 1.00 91.88 214 HIS A N 1
ATOM 1767 C CA . HIS A 1 214 ? 11.611 -33.521 -14.668 1.00 91.88 214 HIS A CA 1
ATOM 1768 C C . HIS A 1 214 ? 12.170 -33.846 -16.060 1.00 91.88 214 HIS A C 1
ATOM 1770 O O . HIS A 1 214 ? 12.786 -32.988 -16.685 1.00 91.88 214 HIS A O 1
ATOM 1776 N N . ARG A 1 215 ? 11.884 -35.045 -16.592 1.00 92.81 215 ARG A N 1
ATOM 1777 C CA . ARG A 1 215 ? 12.365 -35.456 -17.921 1.00 92.81 215 ARG A CA 1
ATOM 1778 C C . ARG A 1 215 ? 11.829 -34.560 -19.038 1.00 92.81 215 ARG A C 1
ATOM 1780 O O . ARG A 1 215 ? 12.590 -34.161 -19.911 1.00 92.81 215 ARG A O 1
ATOM 1787 N N . VAL A 1 216 ? 10.531 -34.247 -19.005 1.00 93.38 216 VAL A N 1
ATOM 1788 C CA . VAL A 1 216 ? 9.896 -33.376 -20.008 1.00 93.38 216 VAL A CA 1
ATOM 1789 C C . VAL A 1 216 ? 10.470 -31.960 -19.944 1.00 93.38 216 VAL A C 1
ATOM 1791 O O . VAL A 1 216 ? 10.776 -31.383 -20.983 1.00 93.38 216 VAL A O 1
ATOM 1794 N N . ALA A 1 217 ? 10.661 -31.415 -18.739 1.00 91.38 217 ALA A N 1
ATOM 1795 C CA . ALA A 1 217 ? 11.246 -30.090 -18.565 1.00 91.38 217 ALA A CA 1
ATOM 1796 C C . ALA A 1 217 ? 12.695 -30.034 -19.071 1.00 91.38 217 ALA A C 1
ATOM 1798 O O . ALA A 1 217 ? 13.039 -29.103 -19.790 1.00 91.38 217 ALA A O 1
ATOM 1799 N N . LEU A 1 218 ? 13.518 -31.041 -18.759 1.00 91.56 218 LEU A N 1
ATOM 1800 C CA . LEU A 1 218 ? 14.914 -31.091 -19.198 1.00 91.56 218 LEU A CA 1
ATOM 1801 C C . LEU A 1 218 ? 15.029 -31.182 -20.727 1.00 91.56 218 LEU A C 1
ATOM 1803 O O . LEU A 1 218 ? 15.780 -30.421 -21.326 1.00 91.56 218 LEU A O 1
ATOM 1807 N N . GLN A 1 219 ? 14.231 -32.049 -21.361 1.00 92.50 219 GLN A N 1
ATOM 1808 C CA . GLN A 1 219 ? 14.185 -32.163 -22.824 1.00 92.50 219 GLN A CA 1
ATOM 1809 C C . GLN A 1 219 ? 13.746 -30.852 -23.488 1.00 92.50 219 GLN A C 1
ATOM 1811 O O . GLN A 1 219 ? 14.328 -30.442 -24.488 1.00 92.50 219 GLN A O 1
ATOM 1816 N N . GLY A 1 220 ? 12.741 -30.177 -22.922 1.00 92.38 220 GLY A N 1
ATOM 1817 C CA . GLY A 1 220 ? 12.276 -28.886 -23.426 1.00 92.38 220 GLY A CA 1
ATOM 1818 C C . GLY A 1 220 ? 13.310 -27.770 -23.271 1.00 92.38 220 GLY A C 1
ATOM 1819 O O . GLY A 1 220 ? 13.478 -26.975 -24.190 1.00 92.38 220 GLY A O 1
ATOM 1820 N N . LEU A 1 221 ? 14.019 -27.721 -22.137 1.00 90.88 221 LEU A N 1
ATOM 1821 C CA . LEU A 1 221 ? 15.082 -26.741 -21.895 1.00 90.88 221 LEU A CA 1
ATOM 1822 C C . LEU A 1 221 ? 16.263 -26.944 -22.843 1.00 90.88 221 LEU A C 1
ATOM 1824 O O . LEU A 1 221 ? 16.780 -25.966 -23.369 1.00 90.88 221 LEU A O 1
ATOM 1828 N N . GLN A 1 222 ? 16.649 -28.194 -23.096 1.00 90.50 222 GLN A N 1
ATOM 1829 C CA . GLN A 1 222 ? 17.732 -28.507 -24.022 1.00 90.50 222 GLN A CA 1
ATOM 1830 C C . GLN A 1 222 ? 17.364 -28.118 -25.458 1.00 90.50 222 GLN A C 1
ATOM 1832 O O . GLN A 1 222 ? 18.088 -27.354 -26.080 1.00 90.50 222 GLN A O 1
ATOM 1837 N N . ALA A 1 223 ? 16.168 -28.495 -25.922 1.00 92.31 223 ALA A N 1
ATOM 1838 C CA . ALA A 1 223 ? 15.684 -28.096 -27.243 1.00 92.31 223 ALA A CA 1
ATOM 1839 C C . ALA A 1 223 ? 15.522 -26.572 -27.401 1.00 92.31 223 ALA A C 1
ATOM 1841 O O . ALA A 1 223 ? 15.606 -26.053 -28.512 1.00 92.31 223 ALA A O 1
ATOM 1842 N N . LEU A 1 224 ? 15.233 -25.848 -26.313 1.00 90.94 224 LEU A N 1
ATOM 1843 C CA . LEU A 1 224 ? 15.203 -24.386 -26.326 1.00 90.94 224 LEU A CA 1
ATOM 1844 C C . LEU A 1 224 ? 16.617 -23.798 -26.385 1.00 90.94 224 LEU A C 1
ATOM 1846 O O . LEU A 1 224 ? 16.808 -22.832 -27.111 1.00 90.94 224 LEU A O 1
ATOM 1850 N N . SER A 1 225 ? 17.578 -24.372 -25.653 1.00 89.50 225 SER A N 1
ATOM 1851 C CA . SER A 1 225 ? 18.986 -23.959 -25.701 1.00 89.50 225 SER A CA 1
ATOM 1852 C C . SER A 1 225 ? 19.541 -24.097 -27.113 1.00 89.50 225 SER A C 1
ATOM 1854 O O . SER A 1 225 ? 20.002 -23.107 -27.663 1.00 89.50 225 SER A O 1
ATOM 1856 N N . ASP A 1 226 ? 19.370 -25.270 -27.729 1.00 91.06 226 ASP A N 1
ATOM 1857 C CA . ASP A 1 226 ? 19.858 -25.541 -29.086 1.00 91.06 226 ASP A CA 1
ATOM 1858 C C . ASP A 1 226 ? 19.289 -24.518 -30.087 1.00 91.06 226 ASP A C 1
ATOM 1860 O O . ASP A 1 226 ? 20.010 -23.926 -30.883 1.00 91.06 226 ASP A O 1
ATOM 1864 N N . LYS A 1 227 ? 17.987 -24.211 -29.979 1.00 92.12 227 LYS A N 1
ATOM 1865 C CA . LYS A 1 227 ? 17.338 -23.187 -30.813 1.00 92.12 227 LYS A CA 1
ATOM 1866 C C . LYS A 1 227 ? 17.874 -21.776 -30.591 1.00 92.12 227 LYS A C 1
ATOM 1868 O O . LYS A 1 227 ? 17.791 -20.976 -31.514 1.00 92.12 227 LYS A O 1
ATOM 1873 N N . LEU A 1 228 ? 18.299 -21.432 -29.376 1.00 87.62 228 LEU A N 1
ATOM 1874 C CA . LEU A 1 228 ? 18.858 -20.113 -29.073 1.00 87.62 228 LEU A CA 1
ATOM 1875 C C . LEU A 1 228 ? 20.302 -19.999 -29.568 1.00 87.62 228 LEU A C 1
ATOM 1877 O O . LEU A 1 228 ? 20.670 -18.933 -30.049 1.00 87.62 228 LEU A O 1
ATOM 1881 N N . ASP A 1 229 ? 21.076 -21.082 -29.492 1.00 86.69 229 ASP A N 1
ATOM 1882 C CA . ASP A 1 229 ? 22.446 -21.152 -30.013 1.00 86.69 229 ASP A CA 1
ATOM 1883 C C . ASP A 1 229 ? 22.477 -21.060 -31.551 1.00 86.69 229 ASP A C 1
ATOM 1885 O O . ASP A 1 229 ? 23.404 -20.487 -32.124 1.00 86.69 229 ASP A O 1
ATOM 1889 N N . ASP A 1 230 ? 21.426 -21.551 -32.217 1.00 89.25 230 ASP A N 1
ATOM 1890 C CA . ASP A 1 230 ? 21.236 -21.437 -33.669 1.00 89.25 230 ASP A CA 1
ATOM 1891 C C . ASP A 1 230 ? 20.827 -20.022 -34.133 1.00 89.25 230 ASP A C 1
ATOM 1893 O O . ASP A 1 230 ? 20.845 -19.731 -35.335 1.00 89.25 230 ASP A O 1
ATOM 1897 N N . LEU A 1 231 ? 20.430 -19.124 -33.219 1.00 84.94 231 LEU A N 1
ATOM 1898 C CA . LEU A 1 231 ? 20.069 -17.755 -33.587 1.00 84.94 231 LEU A CA 1
ATOM 1899 C C . LEU A 1 231 ? 21.329 -16.900 -33.778 1.00 84.94 231 LEU A C 1
ATOM 1901 O O . LEU A 1 231 ? 22.202 -16.872 -32.911 1.00 84.94 231 LEU A O 1
ATOM 1905 N N . PRO A 1 232 ? 21.422 -16.124 -34.873 1.00 74.94 232 PRO A N 1
ATOM 1906 C CA . PRO A 1 232 ? 22.520 -15.186 -35.034 1.00 74.94 232 PRO A CA 1
ATOM 1907 C C . PRO A 1 232 ? 22.449 -14.112 -33.943 1.00 74.94 232 PRO A C 1
ATOM 1909 O O . PRO A 1 232 ? 21.398 -13.503 -33.726 1.00 74.94 232 PRO A O 1
ATOM 1912 N N . TYR A 1 233 ? 23.577 -13.838 -33.283 1.00 65.25 233 TYR A N 1
ATOM 1913 C CA . TYR A 1 233 ? 23.704 -12.643 -32.451 1.00 65.25 233 TYR A CA 1
ATOM 1914 C C . TYR A 1 233 ? 23.453 -11.404 -33.321 1.00 65.25 233 TYR A C 1
ATOM 1916 O O . TYR A 1 233 ? 24.062 -11.254 -34.383 1.00 65.25 233 TYR A O 1
ATOM 1924 N N . GLU A 1 234 ? 22.573 -10.502 -32.875 1.00 59.97 234 GLU A N 1
ATOM 1925 C CA . GLU A 1 234 ? 22.436 -9.173 -33.476 1.00 59.97 234 GLU A CA 1
ATOM 1926 C C . GLU A 1 234 ? 23.711 -8.361 -33.189 1.00 59.97 234 GLU A C 1
ATOM 1928 O O . GLU A 1 234 ? 23.762 -7.564 -32.253 1.00 59.97 234 GLU A O 1
ATOM 1933 N N . ASN A 1 235 ? 24.774 -8.581 -33.964 1.00 49.31 235 ASN A N 1
ATOM 1934 C CA . ASN A 1 235 ? 25.969 -7.753 -33.887 1.00 49.31 235 ASN A CA 1
ATOM 1935 C C . ASN A 1 235 ? 25.776 -6.461 -34.684 1.00 49.31 235 ASN A C 1
ATOM 1937 O O . ASN A 1 235 ? 25.433 -6.472 -35.864 1.00 49.31 235 ASN A O 1
ATOM 1941 N N . GLU A 1 236 ? 26.057 -5.361 -33.985 1.00 45.94 236 GLU A N 1
ATOM 1942 C CA . GLU A 1 236 ? 26.880 -4.262 -34.489 1.00 45.94 236 GLU A CA 1
ATOM 1943 C C . GLU A 1 236 ? 26.427 -3.697 -35.841 1.00 45.94 236 GLU A C 1
ATOM 1945 O O . GLU A 1 236 ? 26.967 -4.011 -36.902 1.00 45.94 236 GLU A O 1
ATOM 1950 N N . ARG A 1 237 ? 25.448 -2.784 -35.799 1.00 33.81 237 ARG A N 1
ATOM 1951 C CA . ARG A 1 237 ? 25.270 -1.844 -36.909 1.00 33.81 237 ARG A CA 1
ATOM 1952 C C . ARG A 1 237 ? 26.526 -0.975 -37.007 1.00 33.81 237 ARG A C 1
ATOM 1954 O O . ARG A 1 237 ? 26.760 -0.140 -36.133 1.00 33.81 237 ARG A O 1
ATOM 1961 N N . VAL A 1 238 ? 27.297 -1.260 -38.057 1.00 36.31 238 VAL A N 1
ATOM 1962 C CA . VAL A 1 238 ? 28.281 -0.401 -38.735 1.00 36.31 238 VAL A CA 1
ATOM 1963 C C . VAL A 1 238 ? 27.805 1.048 -38.810 1.00 36.31 238 VAL A C 1
ATOM 1965 O O . VAL A 1 238 ? 26.595 1.253 -39.073 1.00 36.31 238 VAL A O 1
#

Sequence (238 aa):
MSTTQRSESMNKFFKDYLNSSTAMSKFVTQYDRAIEARYDKEKEKNFKTKNTKPILKTLYPMEVEAAKVYTRKIFRMFQDELLESQKYVSEKITMKDGVYKYRVHECQKEFPSYIVILNIVEQKVECSCHKFEFVGILCKHALMVFIKKQIHSLPMHYLLDRWTMSAICGRDEGDFSEKLHQAEPLRNSSMWFNDIMVRSLGISEKASRSAKHHRVALQGLQALSDKLDDLPYENERV

Solvent-accessible surface area (backbone atoms only — not comparable to full-atom values): 14105 Å² total; per-residue (Å²): 134,86,82,56,65,66,60,52,55,51,48,59,66,40,54,85,57,49,58,97,84,57,52,72,92,51,42,63,62,33,50,51,51,48,53,50,54,51,51,52,56,48,51,52,51,52,48,51,42,75,75,45,84,76,85,77,91,68,89,52,56,34,56,62,52,40,58,74,44,30,30,58,70,51,32,49,58,46,51,51,26,56,58,55,12,73,51,44,43,74,46,82,76,49,76,57,97,62,33,38,35,29,45,30,23,42,71,93,34,79,68,78,61,39,48,32,40,35,32,63,85,77,63,44,73,48,44,77,77,44,43,36,83,78,72,55,44,74,39,23,68,50,46,36,52,31,57,76,67,69,51,48,65,74,55,69,91,63,62,48,60,89,48,25,44,57,65,75,66,51,94,68,91,70,71,101,79,76,82,80,86,79,71,75,80,82,88,44,73,74,54,56,52,52,52,52,50,57,54,48,50,57,49,54,59,54,20,72,75,37,75,70,41,33,52,53,47,52,55,52,52,50,59,49,49,56,58,56,72,72,47,82,77,90,71,76,86,126

Radius of gyration: 24.86 Å; Cα contacts (8 Å, |Δi|>4): 213; chains: 1; bounding box: 57×67×64 Å

Nearest PDB structures (foldseek):
  5efv-assembly1_A  TM=6.845E-01  e=2.038E+00  Dubowvirus dv11
  7vd7-assembly1_A  TM=4.709E-01  e=1.131E+00  Salmonella enterica subsp. enterica serovar Typhimurium
  4hzb-assembly1_C  TM=3.476E-01  e=2.735E+00  Ralstonia pickettii 12D
  4hz9-assembly1_B  TM=3.477E-01  e=5.541E+00  Ralstonia pickettii 12D

=== Feature glossary ===
Each block in this record encodes a different view of the same protein. In brief:

Predicted aligned error. PAE(i, j) answers: if I align the predicted and true structures on residue i, how far off (in Å) do I expect residue j to be? A block-diagonal PAE matrix with low values on the blocks and high values off-diagonal is the signature of a multi-domain protein with confidently predicted domains but uncertain inter-domain orientation.

Contact-map, Ramachandran, and PAE plots. Plot images: a contact map (which residues are close in 3D, as an N×N binary image), a Ramachandran scatter (backbone torsion angles, revealing secondary-structure composition at a glance), and — for AlphaFold structures — a PAE heatmap (pairwise prediction confidence).

Backbone torsions (φ/ψ). φ (phi) and ψ (psi) are the two rotatable backbone dihedrals per residue: φ is the C(i-1)–N–Cα–C torsion, ψ is the N–Cα–C–N(i+1) torsion, both in degrees on (−180°, 180°]. α-helical residues cluster near (−60°, −45°); β-strand residues near (−120°, +130°). A Ramachandran plot is simply a scatter of (φ, ψ) for every residue.

Foldseek 3Di. A 3Di character summarizes, for each residue, the relative orientation of the Cα frame of its nearest spatial neighbor. Because it encodes fold topology rather than chemistry, 3Di alignments detect remote structural similarity that sequence alignment misses.

Radius of gyration, Cα contacts, bounding box. Three whole-structure scalars: the radius of gyration (RMS distance of Cα from centroid, in Å), the count of Cα–Cα contacts (pairs closer than 8 Å and separated by more than four residues in sequence — i.e. tertiary, not local, contacts), and the bounding-box dimensions. Together they distinguish compact globular folds from extended fibres or disordered chains.

Sequence. Sequence gives the chain of amino acids in standard one-letter code (A=alanine, C=cysteine, …, Y=tyrosine), read N→C. It is the only feature that is directly encoded by the gene; all structural features are derived from the folded form of this sequence.

mmCIF coordinates. Atomic coordinates in PDBx/mmCIF format — the same representation the Protein Data Bank distributes. Each line of the _atom_site loop places one backbone atom in Cartesian space (units: ångströms, origin: arbitrary).

Secondary structure (3-state, P-SEA). Three-state secondary structure (P-SEA) collapses the eight DSSP classes into helix (a), strand (b), and coil (c). P-SEA assigns these from Cα geometry alone — distances and angles — without requiring backbone oxygens, so it works on any Cα trace.

InterPro / GO / CATH / organism. Functional annotations link the protein to curated databases. InterPro entries identify conserved domains and families by matching the sequence against member-database signatures (Pfam, PROSITE, CDD, …). Gene Ontology (GO) terms describe molecular function, biological process, and cellular component in a controlled vocabulary. CATH places the structure in a hierarchical fold classification (Class/Architecture/Topology/Homologous-superfamily). The organism is the source species.

B-factor. B-factor (Debye–Waller factor) reflects atomic displacement in the crystal lattice. It is an experimental observable (units Å²), not a prediction; low values mean the atom is pinned down, high values mean it moves or is heterogeneous across the crystal.

Rendered structure images. Structure images are PyMOL renders from six orthogonal camera directions. Cartoon representation draws helices as coils and strands as arrows; sticks shows the backbone as bonds; surface shows the solvent-excluded envelope. Rainbow coloring maps sequence position to hue (blue→red, N→C); chain coloring assigns a distinct color per polypeptide.

Solvent-accessible surface area. Solvent-accessible surface area (SASA) is the area in Å² traced out by the centre of a 1.4 Å probe sphere (a water molecule) rolled over the protein's van der Waals surface (Shrake–Rupley / Lee–Richards construction). Buried residues have near-zero SASA; fully exposed residues can exceed 200 Å². The total SASA scales roughly with the number of surface residues.

Secondary structure (8-state, DSSP). The SS8 string is DSSP's per-residue secondary-structure call. α-helix (H) means an i→i+4 H-bond ladder; β-strand (E) means the residue participates in a β-sheet; 3₁₀ (G) and π (I) are tighter and wider helices; T/S are turns/bends; '-' is loop.

pLDDT. For AlphaFold models, the B-factor field carries pLDDT — the model's own estimate of local accuracy on a 0–100 scale. Regions with pLDDT<50 should be treated as essentially unmodeled; they often correspond to intrinsically disordered segments.

Nearest PDB structures. Nearest PDB neighbors are the top structural matches found by Foldseek when searching this structure against the entire Protein Data Bank. Each hit reports a TM-score (0 to 1; >0.5 almost always implies the same fold) and an E-value. These are *structural* homologs — they may share no detectable sequence similarity.